Protein AF-A0A661PWW9-F1 (afdb_monomer)

Foldseek 3Di:
DDDDPDDPDPVVVVVVVVCQQPPPWFKWKFFLQQQTCDTHPVVCVVLVHDPSNRDGNCVSCVPFPCPVVLSVCCVPPPDQKDKDWDWDDDPVGTWIKMKIKGWDADPPPRTIMIMIIIGTPDDDDVCVVVVVVVVVVVVVVVVVVVVVVVVVVVVVVVVVVVLVVLVVLLVVLVVLLVVLVVLLVVLVVVVVPCPQVVDPVSNVVSVVSNVVSVVSNVVSVVSNVVSVVVVVVVVVVVVVVDDDDPDDDD

Nearest PDB structures (foldseek):
  3kx0-assembly1_X-2  TM=7.655E-01  e=1.187E-04  Mycobacterium tuberculosis
  5xgd-assembly1_A  TM=6.232E-01  e=8.859E-05  Pseudomonas aeruginosa PAO1
  3k3d-assembly1_A  TM=6.892E-01  e=2.010E-04  Mycobacterium tuberculosis
  5xge-assembly1_A  TM=6.287E-01  e=1.098E-03  Pseudomonas aeruginosa PAO1

Structure (mmCIF, N/CA/C/O backbone):
data_AF-A0A661PWW9-F1
#
_entry.id   AF-A0A661PWW9-F1
#
loop_
_atom_site.group_PDB
_atom_site.id
_atom_site.type_symbol
_atom_site.label_atom_id
_atom_site.label_alt_id
_atom_site.label_comp_id
_atom_site.label_asym_id
_atom_site.label_entity_id
_atom_site.label_seq_id
_atom_site.pdbx_PDB_ins_code
_atom_site.Cartn_x
_atom_site.Cartn_y
_atom_site.Cartn_z
_atom_site.occupancy
_atom_site.B_iso_or_equiv
_atom_site.auth_seq_id
_atom_site.auth_comp_id
_atom_site.auth_asym_id
_atom_site.auth_atom_id
_atom_site.pdbx_PDB_model_num
ATOM 1 N N . MET A 1 1 ? 9.374 -43.615 -11.031 1.00 35.66 1 MET A N 1
ATOM 2 C CA . MET A 1 1 ? 10.129 -42.350 -10.929 1.00 35.66 1 MET A CA 1
ATOM 3 C C . MET A 1 1 ? 9.167 -41.263 -11.353 1.00 35.66 1 MET A C 1
ATOM 5 O O . MET A 1 1 ? 8.842 -41.193 -12.528 1.00 35.66 1 MET A O 1
ATOM 9 N N . ASN A 1 2 ? 8.575 -40.579 -10.373 1.00 27.23 2 ASN A N 1
ATOM 10 C CA . ASN A 1 2 ? 7.474 -39.648 -10.600 1.00 27.23 2 ASN A CA 1
ATOM 11 C C . ASN A 1 2 ? 8.000 -38.330 -11.157 1.00 27.23 2 ASN A C 1
ATOM 13 O O . ASN A 1 2 ? 8.803 -37.655 -10.520 1.00 27.23 2 ASN A O 1
ATOM 17 N N . SER A 1 3 ? 7.494 -37.989 -12.333 1.00 36.41 3 SER A N 1
ATOM 18 C CA . SER A 1 3 ? 7.533 -36.669 -12.938 1.00 36.41 3 SER A CA 1
ATOM 19 C C . SER A 1 3 ? 6.616 -35.742 -12.139 1.00 36.41 3 SER A C 1
ATOM 21 O O . SER A 1 3 ? 5.396 -35.843 -12.241 1.00 36.41 3 SER A O 1
ATOM 23 N N . THR A 1 4 ? 7.178 -34.857 -11.320 1.00 31.84 4 THR A N 1
ATOM 24 C CA . THR A 1 4 ? 6.435 -33.729 -10.746 1.00 31.84 4 THR A CA 1
ATOM 25 C C . THR A 1 4 ? 6.673 -32.515 -11.623 1.00 31.84 4 THR A C 1
ATOM 27 O O . THR A 1 4 ? 7.682 -31.826 -11.504 1.00 31.84 4 THR A O 1
ATOM 30 N N . VAL A 1 5 ? 5.726 -32.308 -12.535 1.00 41.06 5 VAL A N 1
ATOM 31 C CA . VAL A 1 5 ? 5.409 -31.009 -13.123 1.00 41.06 5 VAL A CA 1
ATOM 32 C C . VAL A 1 5 ? 5.130 -30.065 -11.953 1.00 41.06 5 VAL A C 1
ATOM 34 O O . VAL A 1 5 ? 4.122 -30.219 -11.271 1.00 41.06 5 VAL A O 1
ATOM 37 N N . THR A 1 6 ? 6.056 -29.159 -11.650 1.00 34.69 6 THR A N 1
ATOM 38 C CA . THR A 1 6 ? 5.804 -28.075 -10.697 1.00 34.69 6 THR A CA 1
ATOM 39 C C . THR A 1 6 ? 5.043 -26.984 -11.430 1.00 34.69 6 THR A C 1
ATOM 41 O O . THR A 1 6 ? 5.573 -26.340 -12.332 1.00 34.69 6 THR A O 1
ATOM 44 N N . GLU A 1 7 ? 3.774 -26.848 -11.061 1.00 36.00 7 GLU A N 1
ATOM 45 C CA . GLU A 1 7 ? 2.880 -25.759 -11.427 1.00 36.00 7 GLU A CA 1
ATOM 46 C C . GLU A 1 7 ? 3.564 -24.401 -11.185 1.00 36.00 7 GLU A C 1
ATOM 48 O O . GLU A 1 7 ? 3.947 -24.069 -10.063 1.00 36.00 7 GLU A O 1
ATOM 53 N N . ASN A 1 8 ? 3.731 -23.620 -12.255 1.00 40.47 8 ASN A N 1
ATOM 54 C CA . ASN A 1 8 ? 4.194 -22.235 -12.200 1.00 40.47 8 ASN A CA 1
ATOM 55 C C . ASN A 1 8 ? 3.095 -21.365 -11.568 1.00 40.47 8 ASN A C 1
ATOM 57 O O . ASN A 1 8 ? 2.144 -20.971 -12.243 1.00 40.47 8 ASN A O 1
ATOM 61 N N . GLY A 1 9 ? 3.204 -21.108 -10.264 1.00 35.94 9 GLY A N 1
ATOM 62 C CA . GLY A 1 9 ? 2.291 -20.240 -9.518 1.00 35.94 9 GLY A CA 1
ATOM 63 C C . GLY A 1 9 ? 2.516 -18.735 -9.771 1.00 35.94 9 GLY A C 1
ATOM 64 O O . GLY A 1 9 ? 3.600 -18.332 -10.200 1.00 35.94 9 GLY A O 1
ATOM 65 N N . PRO A 1 10 ? 1.518 -17.881 -9.459 1.00 45.19 10 PRO A N 1
ATOM 66 C CA . PRO A 1 10 ? 1.569 -16.422 -9.645 1.00 45.19 10 PRO A CA 1
ATOM 67 C C . PRO A 1 10 ? 2.640 -15.706 -8.797 1.00 45.19 10 PRO A C 1
ATOM 69 O O . PRO A 1 10 ? 3.020 -14.581 -9.120 1.00 45.19 10 PRO A O 1
ATOM 72 N N . GLU A 1 11 ? 3.163 -16.344 -7.746 1.00 44.28 11 GLU A N 1
ATOM 73 C CA . GLU A 1 11 ? 4.208 -15.770 -6.885 1.00 44.28 11 GLU A CA 1
ATOM 74 C C . GLU A 1 11 ? 5.551 -15.604 -7.619 1.00 44.28 11 GLU A C 1
ATOM 76 O O . GLU A 1 11 ? 6.162 -14.536 -7.530 1.00 44.28 11 GLU A O 1
ATOM 81 N N . ASN A 1 12 ? 5.964 -16.586 -8.432 1.00 47.97 12 ASN A N 1
ATOM 82 C CA . ASN A 1 12 ? 7.205 -16.503 -9.218 1.00 47.97 12 ASN A CA 1
ATOM 83 C C . ASN A 1 12 ? 7.131 -15.407 -10.289 1.00 47.97 12 ASN A C 1
ATOM 85 O O . ASN A 1 12 ? 8.082 -14.652 -10.464 1.00 47.97 12 ASN A O 1
ATOM 89 N N . ALA A 1 13 ? 5.967 -15.242 -10.927 1.00 52.94 13 ALA A N 1
ATOM 90 C CA . ALA A 1 13 ? 5.755 -14.176 -11.904 1.00 52.94 13 ALA A CA 1
ATOM 91 C C . ALA A 1 13 ? 5.915 -12.777 -11.279 1.00 52.94 13 ALA A C 1
ATOM 93 O O . ALA A 1 13 ? 6.426 -11.868 -11.930 1.00 52.94 13 ALA A O 1
ATOM 94 N N . SER A 1 14 ? 5.516 -12.603 -10.013 1.00 48.69 14 SER A N 1
ATOM 95 C CA . SER A 1 14 ? 5.658 -11.330 -9.293 1.00 48.69 14 SER A CA 1
ATOM 96 C C . SER A 1 14 ? 7.112 -11.019 -8.908 1.00 48.69 14 SER A C 1
ATOM 98 O O . SER A 1 14 ? 7.549 -9.867 -9.000 1.00 48.69 14 SER A O 1
ATOM 100 N N . PHE A 1 15 ? 7.884 -12.047 -8.545 1.00 52.88 15 PHE A N 1
ATOM 101 C CA . PHE A 1 15 ? 9.307 -11.939 -8.230 1.00 52.88 15 PHE A CA 1
ATOM 102 C C . PHE A 1 15 ? 10.139 -11.607 -9.475 1.00 52.88 15 PHE A C 1
ATOM 104 O O . PHE A 1 15 ? 10.903 -10.639 -9.462 1.00 52.88 15 PHE A O 1
ATOM 111 N N . ASP A 1 16 ? 9.916 -12.329 -10.575 1.00 64.19 16 ASP A N 1
ATOM 112 C CA . ASP A 1 16 ? 10.612 -12.104 -11.845 1.00 64.19 16 ASP A CA 1
ATOM 113 C C . ASP A 1 16 ? 10.338 -10.692 -12.389 1.00 64.19 16 ASP A C 1
ATOM 115 O O . ASP A 1 16 ? 11.261 -9.992 -12.813 1.00 64.19 16 ASP A O 1
ATOM 119 N N . LEU A 1 17 ? 9.089 -10.210 -12.287 1.00 60.00 17 LEU A N 1
ATOM 120 C CA . LEU A 1 17 ? 8.745 -8.834 -12.661 1.00 60.00 17 LEU A CA 1
ATOM 121 C C . LEU A 1 17 ? 9.455 -7.792 -11.793 1.00 60.00 17 LEU A C 1
ATOM 123 O O . LEU A 1 17 ? 9.819 -6.726 -12.287 1.00 60.00 17 LEU A O 1
ATOM 127 N N . THR A 1 18 ? 9.629 -8.074 -10.502 1.00 54.72 18 THR A N 1
ATOM 128 C CA . THR A 1 18 ? 10.293 -7.157 -9.568 1.00 54.72 18 THR A CA 1
ATOM 129 C C . THR A 1 18 ? 11.777 -7.031 -9.907 1.00 54.72 18 THR A C 1
ATOM 131 O O . THR A 1 18 ? 12.294 -5.917 -9.974 1.00 54.72 18 THR A O 1
ATOM 134 N N . ILE A 1 19 ? 12.449 -8.141 -10.226 1.00 64.75 19 ILE A N 1
ATOM 135 C CA . ILE A 1 19 ? 13.850 -8.123 -10.675 1.00 64.75 19 ILE A CA 1
ATOM 136 C C . ILE A 1 19 ? 13.994 -7.318 -11.969 1.00 64.75 19 ILE A C 1
ATOM 138 O O . ILE A 1 19 ? 14.851 -6.442 -12.057 1.00 64.75 19 ILE A O 1
ATOM 142 N N . LEU A 1 20 ? 13.137 -7.568 -12.962 1.00 66.31 20 LEU A N 1
ATOM 143 C CA . LEU A 1 20 ? 13.198 -6.874 -14.253 1.00 66.31 20 LEU A CA 1
ATOM 144 C C . LEU A 1 20 ? 12.914 -5.368 -14.129 1.00 66.31 20 LEU A C 1
ATOM 146 O O . LEU A 1 20 ? 13.499 -4.563 -14.858 1.00 66.31 20 LEU A O 1
ATOM 150 N N . LYS A 1 21 ? 12.060 -4.970 -13.179 1.00 59.59 21 LYS A N 1
ATOM 151 C CA . LYS A 1 21 ? 11.774 -3.560 -12.877 1.00 59.59 21 LYS A CA 1
ATOM 152 C C . LYS A 1 21 ? 12.958 -2.816 -12.258 1.00 59.59 21 LYS A C 1
ATOM 154 O O . LYS A 1 21 ? 13.095 -1.626 -12.521 1.00 59.59 21 LYS A O 1
ATOM 159 N N . HIS A 1 22 ? 13.797 -3.499 -11.479 1.00 54.62 22 HIS A N 1
ATOM 160 C CA . HIS A 1 22 ? 14.925 -2.898 -10.753 1.00 54.62 22 HIS A CA 1
ATOM 161 C C . HIS A 1 22 ? 16.305 -3.243 -11.335 1.00 54.62 22 HIS A C 1
ATOM 163 O O . HIS A 1 22 ? 17.327 -2.909 -10.740 1.00 54.62 22 HIS A O 1
ATOM 169 N N . ALA A 1 23 ? 16.356 -3.915 -12.486 1.00 61.31 23 ALA A N 1
ATOM 170 C CA . ALA A 1 23 ? 17.610 -4.253 -13.144 1.00 61.31 23 ALA A CA 1
ATOM 171 C C . ALA A 1 23 ? 18.392 -2.983 -13.551 1.00 61.31 23 ALA A C 1
ATOM 173 O O . ALA A 1 23 ? 17.781 -2.028 -14.037 1.00 61.31 23 ALA A O 1
ATOM 174 N N . PRO A 1 24 ? 19.737 -2.980 -13.450 1.00 61.09 24 PRO A N 1
ATOM 175 C CA . PRO A 1 24 ? 20.590 -1.835 -13.801 1.00 61.09 24 PRO A CA 1
ATOM 176 C C . PRO A 1 24 ? 20.746 -1.632 -15.323 1.00 61.09 24 PRO A C 1
ATOM 178 O O . PRO A 1 24 ? 21.701 -1.018 -15.788 1.00 61.09 24 PRO A O 1
ATOM 181 N N . TYR A 1 25 ? 19.814 -2.169 -16.108 1.00 75.56 25 TYR A N 1
ATOM 182 C CA . TYR A 1 25 ? 19.785 -2.116 -17.564 1.00 75.56 25 TYR A CA 1
ATOM 183 C C . TYR A 1 25 ? 18.405 -1.644 -18.009 1.00 75.56 25 TYR A C 1
ATOM 185 O O . TYR A 1 25 ? 17.399 -2.021 -17.403 1.00 75.56 25 TYR A O 1
ATOM 193 N N . GLY A 1 26 ? 18.324 -0.857 -19.082 1.00 81.19 26 GLY A N 1
ATOM 194 C CA . GLY A 1 26 ? 17.041 -0.623 -19.736 1.00 81.19 26 GLY A CA 1
ATOM 195 C C . GLY A 1 26 ? 16.575 -1.927 -20.381 1.00 81.19 26 GLY A C 1
ATOM 196 O O . GLY A 1 26 ? 17.273 -2.453 -21.236 1.00 81.19 26 GLY A O 1
ATOM 197 N N . ILE A 1 27 ? 15.434 -2.474 -19.967 1.00 84.31 27 ILE A N 1
ATOM 198 C CA . ILE A 1 27 ? 14.895 -3.733 -20.495 1.00 84.31 27 ILE A CA 1
ATOM 199 C C . ILE A 1 27 ? 13.596 -3.446 -21.234 1.00 84.31 27 ILE A C 1
ATOM 201 O O . ILE A 1 27 ? 12.678 -2.852 -20.669 1.00 84.31 27 ILE A O 1
ATOM 205 N N . ILE A 1 28 ? 13.505 -3.918 -22.475 1.00 87.19 28 ILE A N 1
ATOM 206 C CA . ILE A 1 28 ? 12.286 -3.908 -23.284 1.00 87.19 28 ILE A CA 1
ATOM 207 C C . ILE A 1 28 ? 12.054 -5.318 -23.823 1.00 87.19 28 ILE A C 1
ATOM 209 O O . ILE A 1 28 ? 12.952 -5.920 -24.405 1.00 87.19 28 ILE A O 1
ATOM 213 N N . ALA A 1 29 ? 10.847 -5.845 -23.660 1.00 86.19 29 ALA A N 1
ATOM 214 C CA . ALA A 1 29 ? 10.398 -7.052 -24.340 1.00 86.19 29 ALA A CA 1
ATOM 215 C C . ALA A 1 29 ? 9.366 -6.671 -25.400 1.00 86.19 29 ALA A C 1
ATOM 217 O O . ALA A 1 29 ? 8.450 -5.895 -25.130 1.00 86.19 29 ALA A O 1
ATOM 218 N N . CYS A 1 30 ? 9.501 -7.221 -26.598 1.00 86.12 30 CYS A N 1
ATOM 219 C CA . CYS A 1 30 ? 8.586 -6.984 -27.707 1.00 86.12 30 CYS A CA 1
ATOM 220 C C . CYS A 1 30 ? 8.339 -8.262 -28.510 1.00 86.12 30 CYS A C 1
ATOM 222 O O . CYS A 1 30 ? 9.086 -9.241 -28.408 1.00 86.12 30 CYS A O 1
ATOM 224 N N . ASP A 1 31 ? 7.266 -8.265 -29.289 1.00 83.56 31 ASP A N 1
ATOM 225 C CA . ASP A 1 31 ? 6.958 -9.349 -30.218 1.00 83.56 31 ASP A CA 1
ATOM 226 C C . ASP A 1 31 ? 7.810 -9.260 -31.511 1.00 83.56 31 ASP A C 1
ATOM 228 O O . ASP A 1 31 ? 8.690 -8.407 -31.664 1.00 83.56 31 ASP A O 1
ATOM 232 N N . LEU A 1 32 ? 7.547 -10.142 -32.482 1.00 77.12 32 LEU A N 1
ATOM 233 C CA . LEU A 1 32 ? 8.196 -10.095 -33.803 1.00 77.12 32 LEU A CA 1
ATOM 234 C C . LEU A 1 32 ? 7.817 -8.861 -34.639 1.00 77.12 32 LEU A C 1
ATOM 236 O O . LEU A 1 32 ? 8.552 -8.502 -35.561 1.00 77.12 32 LEU A O 1
ATOM 240 N N . SER A 1 33 ? 6.674 -8.233 -34.371 1.00 79.38 33 SER A N 1
ATOM 241 C CA . SER A 1 33 ? 6.244 -7.019 -35.068 1.00 79.38 33 SER A CA 1
ATOM 242 C C . SER A 1 33 ? 6.870 -5.747 -34.475 1.00 79.38 33 SER A C 1
ATOM 244 O O . SER A 1 33 ? 6.829 -4.680 -35.096 1.00 79.38 33 SER A O 1
ATOM 246 N N . GLY A 1 34 ? 7.522 -5.871 -33.315 1.00 79.06 34 GLY A N 1
ATOM 247 C CA . GLY A 1 34 ? 8.112 -4.781 -32.551 1.00 79.06 34 GLY A CA 1
ATOM 248 C C . GLY A 1 34 ? 7.127 -4.108 -31.592 1.00 79.06 34 GLY A C 1
ATOM 249 O O . GLY A 1 34 ? 7.463 -3.060 -31.045 1.00 79.06 34 GLY A O 1
ATOM 250 N N . GLU A 1 35 ? 5.927 -4.654 -31.389 1.00 84.44 35 GLU A N 1
ATOM 251 C CA . GLU A 1 35 ? 5.001 -4.202 -30.347 1.00 84.44 35 GLU A CA 1
ATOM 252 C C . GLU A 1 35 ? 5.585 -4.512 -28.968 1.00 84.44 35 GLU A C 1
ATOM 254 O O . GLU A 1 35 ? 5.975 -5.647 -28.679 1.00 84.44 35 GLU A O 1
ATOM 259 N N . ILE A 1 36 ? 5.697 -3.480 -28.130 1.00 85.69 36 ILE A N 1
ATOM 260 C CA . ILE A 1 36 ? 6.305 -3.585 -26.806 1.00 85.69 36 ILE A CA 1
ATOM 261 C C . ILE A 1 36 ? 5.312 -4.256 -25.856 1.00 85.69 36 ILE A C 1
ATOM 263 O O . ILE A 1 36 ? 4.217 -3.762 -25.624 1.00 85.69 36 ILE A O 1
ATOM 267 N N . ILE A 1 37 ? 5.720 -5.388 -25.290 1.00 83.69 37 ILE A N 1
ATOM 268 C CA . ILE A 1 37 ? 4.950 -6.169 -24.314 1.00 83.69 37 ILE A CA 1
ATOM 269 C C . ILE A 1 37 ? 5.294 -5.720 -22.888 1.00 83.69 37 ILE A C 1
ATOM 271 O O . ILE A 1 37 ? 4.461 -5.792 -21.990 1.00 83.69 37 ILE A O 1
ATOM 275 N N . PHE A 1 38 ? 6.536 -5.283 -22.671 1.00 82.81 38 PHE A N 1
ATOM 276 C CA . PHE A 1 38 ? 7.027 -4.821 -21.377 1.00 82.81 38 PHE A CA 1
ATOM 277 C C . PHE A 1 38 ? 8.183 -3.848 -21.576 1.00 82.81 38 PHE A C 1
ATOM 279 O O . PHE A 1 38 ? 9.049 -4.079 -22.422 1.00 82.81 38 PHE A O 1
ATOM 286 N N . ALA A 1 39 ? 8.249 -2.808 -20.752 1.00 81.19 39 ALA A N 1
ATOM 287 C CA . ALA A 1 39 ? 9.435 -1.973 -20.636 1.00 81.19 39 ALA A CA 1
ATOM 288 C C . ALA A 1 39 ? 9.642 -1.541 -19.184 1.00 81.19 39 ALA A C 1
ATOM 290 O O . ALA A 1 39 ? 8.709 -1.090 -18.521 1.00 81.19 39 ALA A O 1
ATOM 291 N N . ASN A 1 40 ? 10.874 -1.639 -18.681 1.00 78.94 40 ASN A N 1
ATOM 292 C CA . ASN A 1 40 ? 11.177 -1.115 -17.354 1.00 78.94 40 ASN A CA 1
ATOM 293 C C . ASN A 1 40 ? 11.340 0.416 -17.375 1.00 78.94 40 ASN A C 1
ATOM 295 O O . ASN A 1 40 ? 11.534 1.048 -18.418 1.00 78.94 40 ASN A O 1
ATOM 299 N N . GLN A 1 41 ? 11.262 1.030 -16.193 1.00 73.69 41 GLN A N 1
ATOM 300 C CA . GLN A 1 41 ? 11.329 2.486 -16.055 1.00 73.69 41 GLN A CA 1
ATOM 301 C C . GLN A 1 41 ? 12.669 3.055 -16.545 1.00 73.69 41 GLN A C 1
ATOM 303 O O . GLN A 1 41 ? 12.706 4.154 -17.100 1.00 73.69 41 GLN A O 1
ATOM 308 N N . LEU A 1 42 ? 13.752 2.287 -16.396 1.00 72.38 42 LEU A N 1
ATOM 309 C CA . LEU A 1 42 ? 15.079 2.679 -16.855 1.00 72.38 42 LEU A CA 1
ATOM 310 C C . LEU A 1 42 ? 15.162 2.750 -18.390 1.00 72.38 42 LEU A C 1
ATOM 312 O O . LEU A 1 42 ? 15.748 3.690 -18.918 1.00 72.38 42 LEU A O 1
ATOM 316 N N . ALA A 1 43 ? 14.510 1.839 -19.119 1.00 77.81 43 ALA A N 1
ATOM 317 C CA . ALA A 1 43 ? 14.420 1.898 -20.578 1.00 77.81 43 ALA A CA 1
ATOM 318 C C . ALA A 1 43 ? 13.638 3.127 -21.066 1.00 77.81 43 ALA A C 1
ATOM 320 O O . ALA A 1 43 ? 14.076 3.807 -21.993 1.00 77.81 43 ALA A O 1
ATOM 321 N N . ALA A 1 44 ? 12.508 3.439 -20.419 1.00 75.50 44 ALA A N 1
ATOM 322 C CA . ALA A 1 44 ? 11.711 4.635 -20.713 1.00 75.50 44 ALA A CA 1
ATOM 323 C C . ALA A 1 44 ? 12.516 5.923 -20.497 1.00 75.50 44 ALA A C 1
ATOM 325 O O . ALA A 1 44 ? 12.469 6.841 -21.315 1.00 75.50 44 ALA A O 1
ATOM 326 N N . PHE A 1 45 ? 13.304 5.958 -19.421 1.00 72.50 45 PHE A N 1
ATOM 327 C CA . PHE A 1 45 ? 14.204 7.060 -19.115 1.00 72.50 45 PHE A CA 1
ATOM 328 C C . PHE A 1 45 ? 15.329 7.203 -20.153 1.00 72.50 45 PHE A C 1
ATOM 330 O O . PHE A 1 45 ? 15.523 8.288 -20.693 1.00 72.50 45 PHE A O 1
ATOM 337 N N . MET A 1 46 ? 16.035 6.115 -20.485 1.00 73.62 46 MET A N 1
ATOM 338 C CA . MET A 1 46 ? 17.156 6.135 -21.438 1.00 73.62 46 MET A CA 1
ATOM 339 C C . MET A 1 46 ? 16.733 6.530 -22.861 1.00 73.62 46 MET A C 1
ATOM 341 O O . MET A 1 46 ? 17.502 7.181 -23.570 1.00 73.62 46 MET A O 1
ATOM 345 N N . LEU A 1 47 ? 15.517 6.157 -23.276 1.00 75.31 47 LEU A N 1
ATOM 346 C CA . LEU A 1 47 ? 14.959 6.485 -24.592 1.00 75.31 47 LEU A CA 1
ATOM 347 C C . LEU A 1 47 ? 14.184 7.814 -24.632 1.00 75.31 47 LEU A C 1
ATOM 349 O O . LEU A 1 47 ? 13.704 8.175 -25.701 1.00 75.31 47 LEU A O 1
ATOM 353 N N . HIS A 1 48 ? 14.060 8.542 -23.513 1.00 73.56 48 HIS A N 1
ATOM 354 C CA . HIS A 1 48 ? 13.258 9.778 -23.396 1.00 73.56 48 HIS A CA 1
ATOM 355 C C . HIS A 1 48 ? 11.788 9.622 -23.808 1.00 73.56 48 HIS A C 1
ATOM 357 O O . HIS A 1 48 ? 11.138 10.569 -24.250 1.00 73.56 48 HIS A O 1
ATOM 363 N N . GLU A 1 49 ? 11.230 8.427 -23.629 1.00 73.31 49 GLU A N 1
ATOM 364 C CA . GLU A 1 49 ? 9.887 8.093 -24.091 1.00 73.31 49 GLU A CA 1
ATOM 365 C C . GLU A 1 49 ? 8.999 7.669 -22.926 1.00 73.31 49 GLU A C 1
ATOM 367 O O . GLU A 1 49 ? 9.241 6.674 -22.241 1.00 73.31 49 GLU A O 1
ATOM 372 N N . LYS A 1 50 ? 7.915 8.421 -22.720 1.00 68.88 50 LYS A N 1
ATOM 373 C CA . LYS A 1 50 ? 6.858 8.039 -21.778 1.00 68.88 50 LYS A CA 1
ATOM 374 C C . LYS A 1 50 ? 5.923 7.029 -22.441 1.00 68.88 50 LYS A C 1
ATOM 376 O O . LYS A 1 50 ? 5.606 7.167 -23.626 1.00 68.88 50 LYS A O 1
ATOM 381 N N . ASN A 1 51 ? 5.454 6.064 -21.651 1.00 72.06 51 ASN A N 1
ATOM 382 C CA . ASN A 1 51 ? 4.521 5.007 -22.054 1.00 72.06 51 ASN A CA 1
ATOM 383 C C . ASN A 1 51 ? 5.030 4.185 -23.249 1.00 72.06 51 ASN A C 1
ATOM 385 O O . ASN A 1 51 ? 4.449 4.202 -24.333 1.00 72.06 51 ASN A O 1
ATOM 389 N N . LEU A 1 52 ? 6.142 3.475 -23.043 1.00 75.94 52 LEU A N 1
ATOM 390 C CA . LEU A 1 52 ? 6.729 2.590 -24.053 1.00 75.94 52 LEU A CA 1
ATOM 391 C C . LEU A 1 52 ? 5.823 1.400 -24.412 1.00 75.94 52 LEU A C 1
ATOM 393 O O . LEU A 1 52 ? 5.827 0.975 -25.558 1.00 75.94 52 LEU A O 1
ATOM 397 N N . GLU A 1 53 ? 5.024 0.893 -23.472 1.00 74.62 53 GLU A N 1
ATOM 398 C CA . GLU A 1 53 ? 4.190 -0.310 -23.658 1.00 74.62 53 GLU A CA 1
ATOM 399 C C . GLU A 1 53 ? 3.047 -0.134 -24.677 1.00 74.62 53 GLU A C 1
ATOM 401 O O . GLU A 1 53 ? 2.512 -1.112 -25.180 1.00 74.62 53 GLU A O 1
ATOM 406 N N . GLU A 1 54 ? 2.693 1.102 -25.043 1.00 75.31 54 GLU A N 1
ATOM 407 C CA . GLU A 1 54 ? 1.667 1.391 -26.063 1.00 75.31 54 GLU A CA 1
ATOM 408 C C . GLU A 1 54 ? 2.270 1.703 -27.443 1.00 75.31 54 GLU A C 1
ATOM 410 O O . GLU A 1 54 ? 1.571 2.123 -28.369 1.00 75.31 54 GLU A O 1
ATOM 415 N N . LYS A 1 55 ? 3.591 1.559 -27.585 1.00 80.44 55 LYS A N 1
ATOM 416 C CA . LYS A 1 55 ? 4.343 1.989 -28.763 1.00 80.44 55 LYS A CA 1
ATOM 417 C C . LYS A 1 55 ? 5.055 0.817 -29.422 1.00 80.44 55 LYS A C 1
ATOM 419 O O . LYS A 1 55 ? 5.328 -0.220 -28.825 1.00 80.44 55 LYS A O 1
ATOM 424 N N . ASN A 1 56 ? 5.386 1.012 -30.693 1.00 84.94 56 ASN A N 1
ATOM 425 C CA . ASN A 1 56 ? 6.194 0.063 -31.440 1.00 84.94 56 ASN A CA 1
ATOM 426 C C . ASN A 1 56 ? 7.674 0.465 -31.363 1.00 84.94 56 ASN A C 1
ATOM 428 O O . ASN A 1 56 ? 8.045 1.597 -31.691 1.00 84.94 56 ASN A O 1
ATOM 432 N N . LEU A 1 57 ? 8.526 -0.479 -30.971 1.00 84.12 57 LEU A N 1
ATOM 433 C CA . LEU A 1 57 ? 9.962 -0.287 -30.803 1.00 84.12 57 LEU A CA 1
ATOM 434 C C . LEU A 1 57 ? 10.632 0.240 -32.080 1.00 84.12 57 LEU A C 1
ATOM 436 O O . LEU A 1 57 ? 11.471 1.136 -32.013 1.00 84.12 57 LEU A O 1
ATOM 440 N N . LEU A 1 58 ? 10.233 -0.261 -33.254 1.00 81.50 58 LEU A N 1
ATOM 441 C CA . LEU A 1 58 ? 10.802 0.158 -34.540 1.00 81.50 58 LEU A CA 1
ATOM 442 C C . LEU A 1 58 ? 10.501 1.630 -34.861 1.00 81.50 58 LEU A C 1
ATOM 444 O O . LEU A 1 58 ? 11.229 2.238 -35.644 1.00 81.50 58 LEU A O 1
ATOM 448 N N . GLN A 1 59 ? 9.439 2.205 -34.285 1.00 80.56 59 GLN A N 1
ATOM 449 C CA . GLN A 1 59 ? 9.100 3.621 -34.453 1.00 80.56 59 GLN A CA 1
ATOM 450 C C . GLN A 1 59 ? 9.922 4.518 -33.531 1.00 80.56 59 GLN A C 1
ATOM 452 O O . GLN A 1 59 ? 10.370 5.576 -33.966 1.00 80.56 59 GLN A O 1
ATOM 457 N N . ILE A 1 60 ? 10.138 4.084 -32.289 1.00 79.19 60 ILE A N 1
ATOM 458 C CA . ILE A 1 60 ? 10.947 4.805 -31.297 1.00 79.19 60 ILE A CA 1
ATOM 459 C C . ILE A 1 60 ? 12.416 4.829 -31.730 1.00 79.19 60 ILE A C 1
ATOM 461 O O . ILE A 1 60 ? 13.095 5.844 -31.639 1.00 79.19 60 ILE A O 1
ATOM 465 N N . ILE A 1 61 ? 12.888 3.709 -32.275 1.00 76.50 61 ILE A N 1
ATOM 466 C CA . ILE A 1 61 ? 14.293 3.476 -32.619 1.00 76.50 61 ILE A CA 1
ATOM 467 C C . ILE A 1 61 ? 14.574 3.759 -34.112 1.00 76.50 61 ILE A C 1
ATOM 469 O O . ILE A 1 61 ? 15.644 3.468 -34.642 1.00 76.50 61 ILE A O 1
ATOM 473 N N . LYS A 1 62 ? 13.628 4.385 -34.825 1.00 74.69 62 LYS A N 1
ATOM 474 C CA . LYS A 1 62 ? 13.738 4.658 -36.273 1.00 74.69 62 LYS A CA 1
ATOM 475 C C . LYS A 1 62 ? 14.976 5.484 -36.647 1.00 74.69 62 LYS A C 1
ATOM 477 O O . LYS A 1 62 ? 15.489 5.343 -37.755 1.00 74.69 62 LYS A O 1
ATOM 482 N N . ASP A 1 63 ? 15.415 6.341 -35.728 1.00 71.31 63 ASP A N 1
ATOM 483 C CA . ASP A 1 63 ? 16.500 7.295 -35.937 1.00 71.31 63 ASP A CA 1
ATOM 484 C C . ASP A 1 63 ? 17.877 6.669 -35.648 1.00 71.31 63 ASP A C 1
ATOM 486 O O . ASP A 1 63 ? 18.901 7.279 -35.953 1.00 71.31 63 ASP A O 1
ATOM 490 N N . ILE A 1 64 ? 17.923 5.429 -35.131 1.00 74.38 64 ILE A N 1
ATOM 491 C CA . ILE A 1 64 ? 19.169 4.679 -34.954 1.0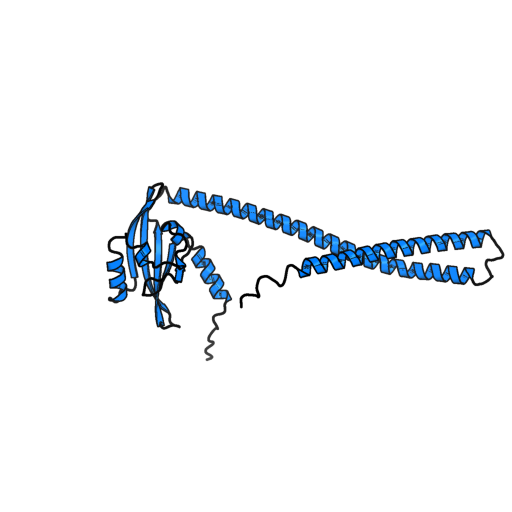0 74.38 64 ILE A CA 1
ATOM 492 C C . ILE A 1 64 ? 19.614 4.091 -36.303 1.00 74.38 64 ILE A C 1
ATOM 494 O O . ILE A 1 64 ? 18.928 3.224 -36.865 1.00 74.38 64 ILE A O 1
ATOM 498 N N . PRO A 1 65 ? 20.789 4.494 -36.823 1.00 72.19 65 PRO A N 1
ATOM 499 C CA . PRO A 1 65 ? 21.336 3.932 -38.050 1.00 72.19 65 PRO A CA 1
ATOM 500 C C . PRO A 1 65 ? 21.524 2.420 -37.919 1.00 72.19 65 PRO A C 1
ATOM 502 O O . PRO A 1 65 ? 21.946 1.927 -36.883 1.00 72.19 65 PRO A O 1
ATOM 505 N N . ASP A 1 66 ? 21.226 1.676 -38.983 1.00 75.75 66 ASP A N 1
ATOM 506 C CA . ASP A 1 66 ? 21.443 0.225 -39.091 1.00 75.75 66 ASP A CA 1
ATOM 507 C C . ASP A 1 66 ? 20.619 -0.689 -38.159 1.00 75.75 66 ASP A C 1
ATOM 509 O O . ASP A 1 66 ? 20.614 -1.903 -38.382 1.00 75.75 66 ASP A O 1
ATOM 513 N N . PHE A 1 67 ? 19.815 -0.154 -37.229 1.00 79.62 67 PHE A N 1
ATOM 514 C CA . PHE A 1 67 ? 18.949 -0.963 -36.357 1.00 79.62 67 PHE A CA 1
ATOM 515 C C . PHE A 1 67 ? 17.973 -1.829 -37.162 1.00 79.62 67 PHE A C 1
ATOM 517 O O . PHE A 1 67 ? 17.896 -3.039 -36.971 1.00 79.62 67 PHE A O 1
ATOM 524 N N . LYS A 1 68 ? 17.307 -1.243 -38.166 1.00 78.19 68 LYS A N 1
ATOM 525 C CA . LYS A 1 68 ? 16.390 -1.972 -39.059 1.00 78.19 68 LYS A CA 1
ATOM 526 C C . LYS A 1 68 ? 17.082 -3.101 -39.834 1.00 78.19 68 LYS A C 1
ATOM 528 O O . LYS A 1 68 ? 16.461 -4.118 -40.134 1.00 78.19 68 LYS A O 1
ATOM 533 N N . LYS A 1 69 ? 18.371 -2.940 -40.162 1.00 79.62 69 LYS A N 1
ATOM 534 C CA . LYS A 1 69 ? 19.156 -3.994 -40.822 1.00 79.62 69 LYS A CA 1
ATOM 535 C C . LYS A 1 69 ? 19.472 -5.126 -39.844 1.00 79.62 69 LYS A C 1
ATOM 537 O O . LYS A 1 69 ? 19.332 -6.282 -40.227 1.00 79.62 69 LYS A O 1
ATOM 542 N N . GLY A 1 70 ? 19.864 -4.803 -38.608 1.00 78.62 70 GLY A N 1
ATOM 543 C CA . GLY A 1 70 ? 20.091 -5.783 -37.538 1.00 78.62 70 GLY A CA 1
ATOM 544 C C . GLY A 1 70 ? 18.823 -6.560 -37.180 1.00 78.62 70 GLY A C 1
ATOM 545 O O . GLY A 1 70 ? 18.839 -7.786 -37.149 1.00 78.62 70 GLY A O 1
ATOM 546 N N . TRP A 1 71 ? 17.700 -5.853 -37.042 1.00 81.62 71 TRP A N 1
ATOM 547 C CA . TRP A 1 71 ? 16.381 -6.427 -36.784 1.00 81.62 71 TRP A CA 1
ATOM 548 C C . TRP A 1 71 ? 15.963 -7.441 -37.854 1.00 81.62 71 TRP A C 1
ATOM 550 O O . TRP A 1 71 ? 15.631 -8.580 -37.542 1.00 81.62 71 TRP A O 1
ATOM 560 N N . ASN A 1 72 ? 16.060 -7.069 -39.135 1.00 77.88 72 ASN A N 1
ATOM 561 C CA . ASN A 1 72 ? 15.721 -7.979 -40.230 1.00 77.88 72 ASN A CA 1
ATOM 562 C C . ASN A 1 72 ? 16.641 -9.209 -40.271 1.00 77.88 72 ASN A C 1
ATOM 564 O O . ASN A 1 72 ? 16.175 -10.305 -40.580 1.00 77.88 72 ASN A O 1
ATOM 568 N N . LYS A 1 73 ? 17.933 -9.056 -39.948 1.00 77.00 73 LYS A N 1
ATOM 569 C CA . LYS A 1 73 ? 18.875 -10.185 -39.862 1.00 77.00 73 LYS A CA 1
ATOM 570 C C . LYS A 1 73 ? 18.522 -11.144 -38.730 1.00 77.00 73 LYS A C 1
ATOM 572 O O . LYS A 1 73 ? 18.539 -12.344 -38.951 1.00 77.00 73 LYS A O 1
ATOM 577 N N . LEU A 1 74 ? 18.118 -10.632 -37.570 1.00 76.88 74 LEU A N 1
ATOM 578 C CA . LEU A 1 74 ? 17.664 -11.435 -36.427 1.00 76.88 74 LEU A CA 1
ATOM 579 C C . LEU A 1 74 ? 16.361 -12.213 -36.718 1.00 76.88 74 LEU A C 1
ATOM 581 O O . LEU A 1 74 ? 16.088 -13.246 -36.109 1.00 76.88 74 LEU A O 1
ATOM 585 N N . GLN A 1 75 ? 15.562 -11.748 -37.685 1.00 69.38 75 GLN A N 1
ATOM 586 C CA . GLN A 1 75 ? 14.364 -12.454 -38.153 1.00 69.38 75 GLN A CA 1
ATOM 587 C C . GLN A 1 75 ? 14.632 -13.484 -39.262 1.00 69.38 75 GLN A C 1
ATOM 589 O O . GLN A 1 75 ? 13.853 -14.424 -39.409 1.00 69.38 75 GLN A O 1
ATOM 594 N N . THR A 1 76 ? 15.690 -13.306 -40.060 1.00 68.19 76 THR A N 1
ATOM 595 C CA . THR A 1 76 ? 15.927 -14.078 -41.298 1.00 68.19 76 THR A CA 1
ATOM 596 C C . THR A 1 76 ? 17.116 -15.034 -41.228 1.00 68.19 76 THR A C 1
ATOM 598 O O . THR A 1 76 ? 17.101 -16.065 -41.898 1.00 68.19 76 THR A O 1
ATOM 601 N N . GLU A 1 77 ? 18.130 -14.729 -40.421 1.00 58.41 77 GLU A N 1
ATOM 602 C CA . GLU A 1 77 ? 19.320 -15.551 -40.199 1.00 58.41 77 GLU A CA 1
ATOM 603 C C . GLU A 1 77 ? 19.285 -16.158 -38.784 1.00 58.41 77 GLU A C 1
ATOM 605 O O . GLU A 1 77 ? 18.708 -15.577 -37.871 1.00 58.41 77 GLU A O 1
ATOM 610 N N . PHE A 1 78 ? 19.933 -17.313 -38.586 1.00 52.09 78 PHE A N 1
ATOM 611 C CA . PHE A 1 78 ? 20.102 -18.029 -37.301 1.00 52.09 78 PHE A CA 1
ATOM 612 C C . PHE A 1 78 ? 20.952 -17.256 -36.252 1.00 52.09 78 PHE A C 1
ATOM 614 O O . PHE A 1 78 ? 21.712 -17.850 -35.492 1.00 52.09 78 PHE A O 1
ATOM 621 N N . HIS A 1 79 ? 20.902 -15.923 -36.239 1.00 57.19 79 HIS A N 1
ATOM 622 C CA . HIS A 1 79 ? 21.558 -15.107 -35.223 1.00 57.19 79 HIS A CA 1
ATOM 623 C C . HIS A 1 79 ? 20.615 -14.907 -34.035 1.00 57.19 79 HIS A C 1
ATOM 625 O O . HIS A 1 79 ? 19.615 -14.201 -34.143 1.00 57.19 79 HIS A O 1
ATOM 631 N N . ASP A 1 80 ? 20.982 -15.474 -32.887 1.00 67.12 80 ASP A N 1
ATOM 632 C CA . ASP A 1 80 ? 20.183 -15.377 -31.660 1.00 67.12 80 ASP A CA 1
ATOM 633 C C . ASP A 1 80 ? 20.255 -13.984 -31.006 1.00 67.12 80 ASP A C 1
ATOM 635 O O . ASP A 1 80 ? 19.384 -13.624 -30.217 1.00 67.12 80 ASP A O 1
ATOM 639 N N . GLN A 1 81 ? 21.273 -13.173 -31.331 1.00 80.12 81 GLN A N 1
ATOM 640 C CA . GLN A 1 81 ? 21.436 -11.820 -30.790 1.00 80.12 81 GLN A CA 1
ATOM 641 C C . GLN A 1 81 ? 22.306 -10.895 -31.659 1.00 80.12 81 GLN A C 1
ATOM 643 O O . GLN A 1 81 ? 23.181 -11.360 -32.392 1.00 80.12 81 GLN A O 1
ATOM 648 N N . PHE A 1 82 ? 22.128 -9.578 -31.518 1.00 79.69 82 PHE A N 1
ATOM 649 C CA . PHE A 1 82 ? 23.059 -8.555 -32.006 1.00 79.69 82 PHE A CA 1
ATOM 650 C C . PHE A 1 82 ? 23.225 -7.415 -30.994 1.00 79.69 82 PHE A C 1
ATOM 652 O O . PHE A 1 82 ? 22.299 -7.093 -30.256 1.00 79.69 82 PHE A O 1
ATOM 659 N N . THR A 1 83 ? 24.396 -6.775 -30.990 1.00 76.94 83 THR A N 1
ATOM 660 C CA . THR A 1 83 ? 24.685 -5.601 -30.152 1.00 76.94 83 THR A CA 1
ATOM 661 C C . THR A 1 83 ? 25.158 -4.454 -31.028 1.00 76.94 83 THR A C 1
ATOM 663 O O . THR A 1 83 ? 25.974 -4.667 -31.927 1.00 76.94 83 THR A O 1
ATOM 666 N N . MET A 1 84 ? 24.679 -3.240 -30.766 1.00 78.12 84 MET A N 1
ATOM 667 C CA . MET A 1 84 ? 25.107 -2.045 -31.482 1.00 78.12 84 MET A CA 1
ATOM 668 C C . MET A 1 84 ? 25.151 -0.804 -30.583 1.00 78.12 84 MET A C 1
ATOM 670 O O . MET A 1 84 ? 24.191 -0.544 -29.858 1.00 78.12 84 MET A O 1
ATOM 674 N N . PRO A 1 85 ? 26.232 -0.009 -30.640 1.00 76.56 85 PRO A N 1
ATOM 675 C CA . PRO A 1 85 ? 26.267 1.291 -29.991 1.00 76.56 85 PRO A CA 1
ATOM 676 C C . PRO A 1 85 ? 25.452 2.318 -30.788 1.00 76.56 85 PRO A C 1
ATOM 678 O O . PRO A 1 85 ? 25.407 2.276 -32.019 1.00 76.56 85 PRO A O 1
ATOM 681 N N . PHE A 1 86 ? 24.845 3.269 -30.091 1.00 73.75 86 PHE A N 1
ATOM 682 C CA . PHE A 1 86 ? 24.163 4.421 -30.664 1.00 73.75 86 PHE A CA 1
ATOM 683 C C . PHE A 1 86 ? 24.301 5.636 -29.748 1.00 73.75 86 PHE A C 1
ATOM 685 O O . PHE A 1 86 ? 24.478 5.498 -28.542 1.00 73.75 86 PHE A O 1
ATOM 692 N N . SER A 1 87 ? 24.205 6.836 -30.311 1.00 68.31 87 SER A N 1
ATOM 693 C CA . SER A 1 87 ? 24.227 8.072 -29.526 1.00 68.31 87 SER A CA 1
ATOM 694 C C . SER A 1 87 ? 22.865 8.744 -29.602 1.00 68.31 87 SER A C 1
ATOM 696 O O . SER A 1 87 ? 22.328 8.923 -30.696 1.00 68.31 87 SER A O 1
ATOM 698 N N . ILE A 1 88 ? 22.322 9.135 -28.450 1.00 68.81 88 ILE A N 1
ATOM 699 C CA . ILE A 1 88 ? 21.099 9.934 -28.356 1.00 68.81 88 ILE A CA 1
ATOM 700 C C . ILE A 1 88 ? 21.441 11.300 -27.756 1.00 68.81 88 ILE A C 1
ATOM 702 O O . ILE A 1 88 ? 22.177 11.397 -26.770 1.00 68.81 88 ILE A O 1
ATOM 706 N N . ALA A 1 89 ? 20.952 12.371 -28.384 1.00 59.75 89 ALA A N 1
ATOM 707 C CA . ALA A 1 89 ? 21.130 13.722 -27.866 1.00 59.75 89 ALA A CA 1
ATOM 708 C C . ALA A 1 89 ? 20.253 13.890 -26.617 1.00 59.75 89 ALA A C 1
ATOM 710 O O . ALA A 1 89 ? 19.035 13.746 -26.711 1.00 59.75 89 ALA A O 1
ATOM 711 N N . GLN A 1 90 ? 20.859 14.178 -25.462 1.00 60.56 90 GLN A N 1
ATOM 712 C CA . GLN A 1 90 ? 20.130 14.544 -24.245 1.00 60.56 90 GLN A CA 1
ATOM 713 C C . GLN A 1 90 ? 20.398 16.012 -23.896 1.00 60.56 90 GLN A C 1
ATOM 715 O O . GLN A 1 90 ? 21.446 16.553 -24.252 1.00 60.56 90 GLN A O 1
ATOM 720 N N . A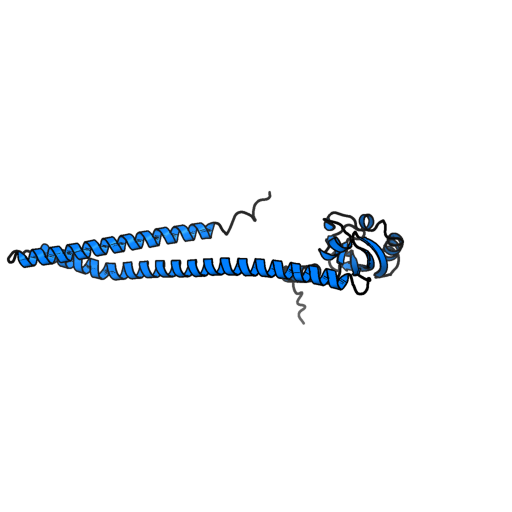SP A 1 91 ? 19.472 16.639 -23.162 1.00 46.97 91 ASP A N 1
ATOM 721 C CA . ASP A 1 91 ? 19.493 18.070 -22.799 1.00 46.97 91 ASP A CA 1
ATOM 722 C C . ASP A 1 91 ? 20.782 18.539 -22.093 1.00 46.97 91 ASP A C 1
ATOM 724 O O . ASP A 1 91 ? 21.068 19.736 -22.066 1.00 46.97 91 ASP A O 1
ATOM 728 N N . VAL A 1 92 ? 21.569 17.618 -21.523 1.00 44.56 92 VAL A N 1
ATOM 729 C CA . VAL A 1 92 ? 22.767 17.937 -20.724 1.00 44.56 92 VAL A CA 1
ATOM 730 C C . VAL A 1 92 ? 24.063 17.368 -21.330 1.00 44.56 92 VAL A C 1
ATOM 732 O O . VAL A 1 92 ? 25.127 17.948 -21.123 1.00 44.56 92 VAL A O 1
ATOM 735 N N . ALA A 1 93 ? 24.003 16.284 -22.117 1.00 53.34 93 ALA A N 1
ATOM 736 C CA . ALA A 1 93 ? 25.143 15.684 -22.825 1.00 53.34 93 ALA A CA 1
ATOM 737 C C . ALA A 1 93 ? 24.676 14.647 -23.869 1.00 53.34 93 ALA A C 1
ATOM 739 O O . ALA A 1 93 ? 23.608 14.057 -23.730 1.00 53.34 93 ALA A O 1
ATOM 740 N N . ASN A 1 94 ? 25.488 14.360 -24.893 1.00 59.41 94 ASN A N 1
ATOM 741 C CA . ASN A 1 94 ? 25.244 13.193 -25.750 1.00 59.41 94 ASN A CA 1
ATOM 742 C C . ASN A 1 94 ? 25.477 11.913 -24.935 1.00 59.41 94 ASN A C 1
ATOM 744 O O . ASN A 1 94 ? 26.603 11.656 -24.507 1.00 59.41 94 ASN A O 1
ATOM 748 N N . ALA A 1 95 ? 24.432 11.107 -24.746 1.00 64.44 95 ALA A N 1
ATOM 749 C CA . ALA A 1 95 ? 24.557 9.796 -24.122 1.00 64.44 95 ALA A CA 1
ATOM 750 C C . ALA A 1 95 ? 24.955 8.765 -25.183 1.00 64.44 95 ALA A C 1
ATOM 752 O O . ALA A 1 95 ? 24.305 8.661 -26.229 1.00 64.44 95 ALA A O 1
ATOM 753 N N . ASN A 1 96 ? 26.028 8.015 -24.925 1.00 71.00 96 ASN A N 1
ATOM 754 C CA . ASN A 1 96 ? 26.429 6.882 -25.746 1.00 71.00 96 ASN A CA 1
ATOM 755 C C . ASN A 1 96 ? 25.805 5.637 -25.144 1.00 71.00 96 ASN A C 1
ATOM 757 O O . ASN A 1 96 ? 26.233 5.182 -24.097 1.00 71.00 96 ASN A O 1
ATOM 761 N N . LEU A 1 97 ? 24.810 5.079 -25.811 1.00 75.88 97 LEU A N 1
ATOM 762 C CA . LEU A 1 97 ? 24.117 3.884 -25.370 1.00 75.88 97 LEU A CA 1
ATOM 763 C C . LEU A 1 97 ? 24.550 2.683 -26.222 1.00 75.88 97 LEU A C 1
ATOM 765 O O . LEU A 1 97 ? 25.021 2.819 -27.350 1.00 75.88 97 LEU A O 1
ATOM 769 N N . SER A 1 98 ? 24.388 1.484 -25.687 1.00 79.00 98 SER A N 1
ATOM 770 C CA . SER A 1 98 ? 24.527 0.208 -26.376 1.00 79.00 98 SER A CA 1
ATOM 771 C C . SER A 1 98 ? 23.200 -0.513 -26.322 1.00 79.00 98 SER A C 1
ATOM 773 O O . SER A 1 98 ? 22.627 -0.706 -25.254 1.00 79.00 98 SER A O 1
ATOM 775 N N . LEU A 1 99 ? 22.716 -0.918 -27.487 1.00 83.50 99 LEU A N 1
ATOM 776 C CA . LEU A 1 99 ? 21.514 -1.708 -27.641 1.00 83.50 99 LEU A CA 1
ATOM 777 C C . LEU A 1 99 ? 21.910 -3.156 -27.923 1.00 83.50 99 LEU A C 1
ATOM 779 O O . LEU A 1 99 ? 22.534 -3.437 -28.947 1.00 83.50 99 LEU A O 1
ATOM 783 N N . ARG A 1 100 ? 21.527 -4.082 -27.049 1.00 84.44 100 ARG A N 1
ATOM 784 C CA . ARG A 1 100 ? 21.665 -5.525 -27.263 1.00 84.44 100 ARG A CA 1
ATOM 785 C C . ARG A 1 100 ? 20.290 -6.137 -27.454 1.00 84.44 100 ARG A C 1
ATOM 787 O O . ARG A 1 100 ? 19.452 -6.048 -26.570 1.00 84.44 100 ARG A O 1
ATOM 794 N N . VAL A 1 101 ? 20.070 -6.771 -28.593 1.00 86.31 101 VAL A N 1
ATOM 795 C CA . VAL A 1 101 ? 18.809 -7.418 -28.955 1.00 86.31 101 VAL A CA 1
ATOM 796 C C . VAL A 1 101 ? 19.034 -8.912 -29.004 1.00 86.31 101 VAL A C 1
ATOM 79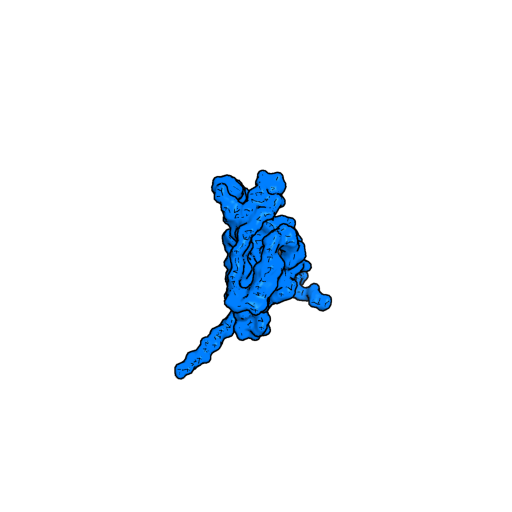8 O O . VAL A 1 101 ? 19.921 -9.370 -29.718 1.00 86.31 101 VAL A O 1
ATOM 801 N N . THR A 1 102 ? 18.215 -9.664 -28.284 1.00 84.81 102 THR A N 1
ATOM 802 C CA . THR A 1 102 ? 18.275 -11.120 -28.211 1.00 84.81 102 THR A CA 1
ATOM 803 C C . THR A 1 102 ? 16.897 -11.690 -28.508 1.00 84.81 102 THR A C 1
ATOM 805 O O . THR A 1 102 ? 15.898 -11.279 -27.917 1.00 84.81 102 THR A O 1
ATOM 808 N N . ARG A 1 103 ? 16.832 -12.657 -29.418 1.00 80.69 103 ARG A N 1
ATOM 809 C CA . ARG A 1 103 ? 15.622 -13.435 -29.666 1.00 80.69 103 ARG A CA 1
ATOM 810 C C . ARG A 1 103 ? 15.523 -14.552 -28.636 1.00 80.69 103 ARG A C 1
ATOM 812 O O . ARG A 1 103 ? 16.511 -15.215 -28.337 1.00 80.69 103 ARG A O 1
ATOM 819 N N . PHE A 1 104 ? 14.320 -14.805 -28.140 1.00 78.19 104 PHE A N 1
ATOM 820 C CA . PHE A 1 104 ? 14.023 -16.000 -27.365 1.00 78.19 104 PHE A CA 1
ATOM 821 C C . PHE A 1 104 ? 12.710 -16.628 -27.828 1.00 78.19 104 PHE A C 1
ATOM 823 O O . PHE A 1 104 ? 11.773 -15.946 -28.244 1.00 78.19 104 PHE A O 1
ATOM 830 N N . GLU A 1 105 ? 12.641 -17.952 -27.769 1.00 70.31 105 GLU A N 1
ATOM 831 C CA . GLU A 1 105 ? 11.428 -18.698 -28.088 1.00 70.31 105 GLU A CA 1
ATOM 832 C C . GLU A 1 105 ? 10.738 -19.089 -26.790 1.00 70.31 105 GLU A C 1
ATOM 834 O O . GLU A 1 105 ? 11.336 -19.722 -25.917 1.00 70.31 105 GLU A O 1
ATOM 839 N N . ASN A 1 106 ? 9.473 -18.696 -26.639 1.00 64.25 106 ASN A N 1
ATOM 840 C CA . ASN A 1 106 ? 8.688 -19.156 -25.508 1.00 64.25 106 ASN A CA 1
ATOM 841 C C . ASN A 1 106 ? 8.239 -20.599 -25.769 1.00 64.25 106 ASN A C 1
ATOM 843 O O . ASN A 1 106 ? 7.451 -20.862 -26.680 1.00 64.25 106 ASN A O 1
ATOM 847 N N . SER A 1 107 ? 8.706 -21.524 -24.932 1.00 58.97 107 SER A N 1
ATOM 848 C CA . SER A 1 107 ? 8.369 -22.950 -24.983 1.00 58.97 107 SER A CA 1
ATOM 849 C C . SER A 1 107 ? 6.875 -23.247 -24.791 1.00 58.97 107 SER A C 1
ATOM 851 O O . SER A 1 107 ? 6.433 -24.337 -25.144 1.00 58.97 107 SER A O 1
ATOM 853 N N . SER A 1 108 ? 6.093 -22.291 -24.274 1.00 56.72 108 SER A N 1
ATOM 854 C CA . SER A 1 108 ? 4.668 -22.476 -23.962 1.00 56.72 108 SER A CA 1
ATOM 855 C C . SER A 1 108 ? 3.707 -21.969 -25.046 1.00 56.72 108 SER A C 1
ATOM 857 O O . SER A 1 108 ? 2.604 -22.492 -25.150 1.00 56.72 108 SER A O 1
ATOM 859 N N . ASP A 1 109 ? 4.102 -20.970 -25.844 1.00 56.19 109 ASP A N 1
ATOM 860 C CA . ASP A 1 109 ? 3.188 -20.268 -26.772 1.00 56.19 109 ASP A CA 1
ATOM 861 C C . ASP A 1 109 ? 3.690 -20.250 -28.228 1.00 56.19 109 ASP A C 1
ATOM 863 O O . ASP A 1 109 ? 3.059 -19.661 -29.099 1.00 56.19 109 ASP A O 1
ATOM 867 N N . GLN A 1 110 ? 4.849 -20.863 -28.520 1.00 52.78 110 GLN A N 1
ATOM 868 C CA . GLN A 1 110 ? 5.469 -20.896 -29.861 1.00 52.78 110 GLN A CA 1
ATOM 869 C C . GLN A 1 110 ? 5.716 -19.514 -30.507 1.00 52.78 110 GLN A C 1
ATOM 871 O O . GLN A 1 110 ? 6.168 -19.426 -31.650 1.00 52.78 110 GLN A O 1
ATOM 876 N N . ARG A 1 111 ? 5.467 -18.422 -29.775 1.00 56.81 111 ARG A N 1
ATOM 877 C CA . ARG A 1 111 ? 5.764 -17.052 -30.183 1.00 56.81 111 ARG A CA 1
ATOM 878 C C . ARG A 1 111 ? 7.234 -16.763 -29.919 1.00 56.81 111 ARG A C 1
ATOM 880 O O . ARG A 1 111 ? 7.741 -16.962 -28.813 1.00 56.81 111 ARG A O 1
ATOM 887 N N . CYS A 1 112 ? 7.914 -16.30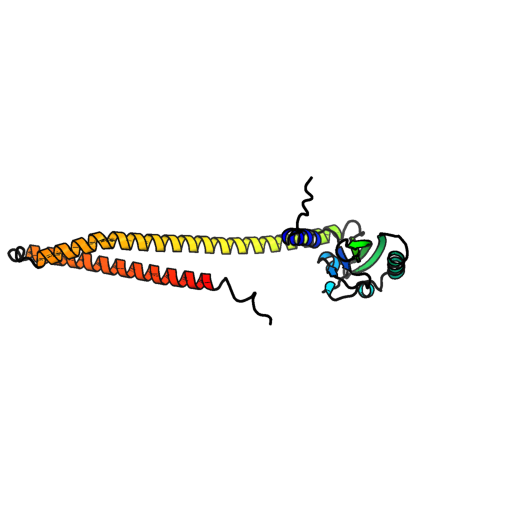4 -30.962 1.00 57.00 112 CYS A N 1
ATOM 888 C CA . CYS A 1 112 ? 9.247 -15.741 -30.833 1.00 57.00 112 CYS A CA 1
ATOM 889 C C . CYS A 1 112 ? 9.104 -14.340 -30.249 1.00 57.00 112 CYS A C 1
ATOM 891 O O . CYS A 1 112 ? 8.406 -13.500 -30.814 1.00 57.00 112 CYS A O 1
ATOM 893 N N . ASN A 1 113 ? 9.772 -14.101 -29.135 1.00 75.38 113 ASN A N 1
ATOM 894 C CA . ASN A 1 113 ? 9.816 -12.803 -28.496 1.00 75.38 113 ASN A CA 1
ATOM 895 C C . ASN A 1 113 ? 11.233 -12.252 -28.606 1.00 75.38 113 ASN A C 1
ATOM 897 O O . ASN A 1 113 ? 12.213 -12.988 -28.750 1.00 75.38 113 ASN A O 1
ATOM 901 N N . THR A 1 114 ? 11.334 -10.936 -28.541 1.00 81.62 114 THR A N 1
ATOM 902 C CA . THR A 1 114 ? 12.599 -10.228 -28.637 1.00 81.62 114 THR A CA 1
ATOM 903 C C . THR A 1 114 ? 12.810 -9.442 -27.359 1.00 81.62 114 THR A C 1
ATOM 905 O O . THR A 1 114 ? 11.949 -8.664 -26.948 1.00 81.62 114 THR A O 1
ATOM 908 N N . LEU A 1 115 ? 13.957 -9.652 -26.724 1.00 83.88 115 LEU A N 1
ATOM 909 C CA . LEU A 1 115 ? 14.386 -8.900 -25.560 1.00 83.88 115 LEU A CA 1
ATOM 910 C C . LEU A 1 115 ? 15.469 -7.908 -25.971 1.00 83.88 115 LEU A C 1
ATOM 912 O O . LEU A 1 115 ? 16.383 -8.241 -26.722 1.00 83.88 115 LEU A O 1
ATOM 916 N N . VAL A 1 116 ? 15.360 -6.686 -25.480 1.00 85.38 116 VAL A N 1
ATOM 917 C CA . VAL A 1 116 ? 16.248 -5.579 -25.802 1.00 85.38 116 VAL A CA 1
ATOM 918 C C . VAL A 1 116 ? 16.796 -5.024 -24.502 1.00 85.38 116 VAL A C 1
ATOM 920 O O . VAL A 1 116 ? 16.036 -4.610 -23.629 1.00 85.38 116 VAL A O 1
ATOM 923 N N . PHE A 1 117 ? 18.117 -5.022 -24.388 1.00 83.00 117 PHE A N 1
ATOM 924 C CA . PHE A 1 117 ? 18.859 -4.403 -23.305 1.00 83.00 117 PHE A CA 1
ATOM 925 C C . PHE A 1 117 ? 19.485 -3.102 -23.792 1.00 83.00 117 PHE A C 1
ATOM 927 O O . PHE A 1 117 ? 20.082 -3.056 -24.868 1.00 83.00 117 PHE A O 1
ATOM 934 N N . ILE A 1 118 ? 19.366 -2.064 -22.979 1.00 80.12 118 ILE A N 1
ATOM 935 C CA . ILE A 1 118 ? 19.961 -0.753 -23.190 1.00 80.12 118 ILE A CA 1
ATOM 936 C C . ILE A 1 118 ? 20.968 -0.538 -22.064 1.00 80.12 118 ILE A C 1
ATOM 938 O O . ILE A 1 118 ? 20.620 -0.551 -20.882 1.00 80.12 118 ILE A O 1
ATOM 942 N N . GLU 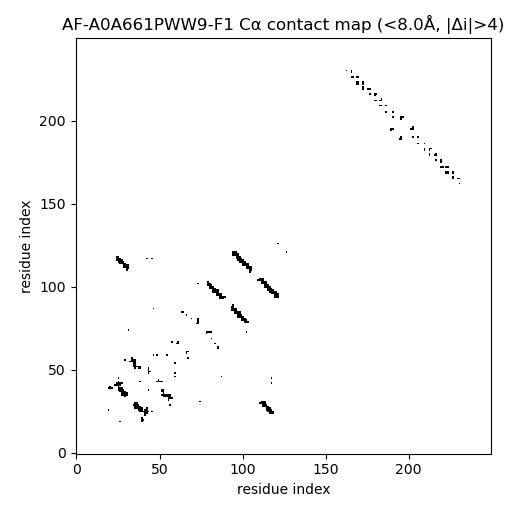A 1 119 ? 22.226 -0.393 -22.451 1.00 74.19 119 GLU A N 1
ATOM 943 C CA . GLU A 1 119 ? 23.376 -0.153 -21.584 1.00 74.19 119 GLU A CA 1
ATOM 944 C C . GLU A 1 119 ? 23.911 1.255 -21.857 1.00 74.19 119 GLU A C 1
ATOM 946 O O . GLU A 1 119 ? 23.998 1.656 -23.013 1.00 74.19 119 GLU A O 1
ATOM 951 N N . ASP A 1 120 ? 24.296 2.004 -20.827 1.00 72.75 120 ASP A N 1
ATOM 952 C CA . ASP A 1 120 ? 25.037 3.255 -21.018 1.00 72.75 120 ASP A CA 1
ATOM 953 C C . ASP A 1 120 ? 26.540 2.950 -21.142 1.00 72.75 120 ASP A C 1
ATOM 955 O O . ASP A 1 120 ? 27.127 2.278 -20.294 1.00 72.75 120 ASP A O 1
ATOM 959 N N . LEU A 1 121 ? 27.151 3.397 -22.239 1.00 66.69 121 LEU A N 1
ATOM 960 C CA . LEU A 1 121 ? 28.572 3.249 -22.559 1.00 66.69 121 LEU A CA 1
ATOM 961 C C . LEU A 1 121 ? 29.394 4.511 -22.243 1.00 66.69 121 LEU A C 1
ATOM 963 O O . LEU A 1 121 ? 30.621 4.483 -22.381 1.00 66.69 121 LEU A O 1
ATOM 967 N N . SER A 1 122 ? 28.771 5.626 -21.855 1.00 59.00 122 SER A N 1
ATOM 968 C CA . SER A 1 122 ? 29.481 6.856 -21.494 1.00 59.00 122 SER A CA 1
ATOM 969 C C . SER A 1 122 ? 30.239 6.677 -20.173 1.00 59.00 122 SER A C 1
ATOM 971 O O . SER A 1 122 ? 29.663 6.698 -19.090 1.00 59.00 122 SER A O 1
ATOM 973 N N . SER A 1 123 ? 31.562 6.509 -20.236 1.00 55.28 123 SER A N 1
ATOM 974 C CA . SER A 1 123 ? 32.382 6.380 -19.027 1.00 55.28 123 SER A CA 1
ATOM 975 C C . SER A 1 123 ? 32.498 7.701 -18.238 1.00 55.28 123 SER A C 1
ATOM 977 O O . SER A 1 123 ? 33.006 8.694 -18.753 1.00 55.28 123 SER A O 1
ATOM 979 N N . ASN A 1 124 ? 32.141 7.620 -16.949 1.00 54.94 124 ASN A N 1
ATOM 980 C CA . ASN A 1 124 ? 32.733 8.283 -15.769 1.00 54.94 124 ASN A CA 1
ATOM 981 C C . ASN A 1 124 ? 32.326 9.678 -15.250 1.00 54.94 124 ASN A C 1
ATOM 983 O O . ASN A 1 124 ? 32.809 10.024 -14.178 1.00 54.94 124 ASN A O 1
ATOM 987 N N . GLU A 1 125 ? 31.411 10.444 -15.845 1.00 50.72 125 GLU A N 1
ATOM 988 C CA . GLU A 1 125 ? 30.878 11.648 -15.149 1.00 50.72 125 GLU A CA 1
ATOM 989 C C . GLU A 1 125 ? 29.350 11.653 -15.043 1.00 50.72 125 GLU A C 1
ATOM 991 O O . GLU A 1 125 ? 28.790 12.103 -14.046 1.00 50.72 125 GLU A O 1
ATOM 996 N N . THR A 1 126 ? 28.659 11.081 -16.027 1.00 51.03 126 THR A N 1
ATOM 997 C CA . THR A 1 126 ? 27.191 11.055 -16.070 1.00 51.03 126 THR A CA 1
ATOM 998 C C . THR A 1 126 ? 26.596 9.930 -15.219 1.00 51.03 126 THR A C 1
ATOM 1000 O O . THR A 1 126 ? 25.568 10.154 -14.586 1.00 51.03 126 THR A O 1
ATOM 1003 N N . LEU A 1 127 ? 27.271 8.773 -15.114 1.00 47.94 127 LEU A N 1
ATOM 1004 C CA . LEU A 1 127 ? 26.879 7.681 -14.206 1.00 47.94 127 LEU A CA 1
ATOM 1005 C C . LEU A 1 127 ? 26.940 8.119 -12.738 1.00 47.94 127 LEU A C 1
ATOM 1007 O O . LEU A 1 127 ? 26.004 7.896 -11.992 1.00 47.94 127 LEU A O 1
ATOM 1011 N N . ASP A 1 128 ? 27.994 8.835 -12.352 1.00 53.25 128 ASP A N 1
ATOM 1012 C CA . ASP A 1 128 ? 28.186 9.340 -10.990 1.00 53.25 128 ASP A CA 1
ATOM 1013 C C . ASP A 1 128 ? 27.143 10.395 -10.586 1.00 53.25 128 ASP A C 1
ATOM 1015 O O . ASP A 1 128 ? 26.827 10.560 -9.405 1.00 53.25 128 ASP A O 1
ATOM 1019 N N . VAL A 1 129 ? 26.650 11.176 -11.549 1.00 57.59 129 VAL A N 1
ATOM 1020 C CA . VAL A 1 129 ? 25.598 12.176 -11.320 1.00 57.59 129 VAL A CA 1
ATOM 1021 C C . VAL A 1 129 ? 24.225 11.510 -11.321 1.00 57.59 129 VAL A C 1
ATOM 1023 O O . VAL A 1 129 ? 23.409 11.827 -10.460 1.00 57.59 129 VAL A O 1
ATOM 1026 N N . ALA A 1 130 ? 23.976 10.564 -12.227 1.00 55.22 130 ALA A N 1
ATOM 1027 C CA . ALA A 1 130 ? 22.733 9.805 -12.263 1.00 55.22 130 ALA A CA 1
ATOM 1028 C C . ALA A 1 130 ? 22.580 8.927 -11.014 1.00 55.22 130 ALA A C 1
ATOM 1030 O O . ALA A 1 130 ? 21.553 9.017 -10.352 1.00 55.22 130 ALA A O 1
ATOM 1031 N N . ASP A 1 131 ? 23.607 8.170 -10.624 1.00 62.25 131 ASP A N 1
ATOM 1032 C CA . ASP A 1 131 ? 23.602 7.340 -9.415 1.00 62.25 131 ASP A CA 1
ATOM 1033 C C . ASP A 1 131 ? 23.401 8.184 -8.158 1.00 62.25 131 ASP A C 1
ATOM 1035 O O . ASP A 1 131 ? 22.649 7.782 -7.271 1.00 62.25 131 ASP A O 1
ATOM 1039 N N . ARG A 1 132 ? 23.995 9.384 -8.088 1.00 62.78 132 ARG A N 1
ATOM 1040 C CA . ARG A 1 132 ? 23.732 10.324 -6.988 1.00 62.78 132 ARG A CA 1
ATOM 1041 C C . ARG A 1 132 ? 22.292 10.813 -6.980 1.00 62.78 132 ARG A C 1
ATOM 1043 O O . ARG A 1 132 ? 21.653 10.734 -5.944 1.00 62.78 132 ARG A O 1
ATOM 1050 N N . LEU A 1 133 ? 21.745 11.235 -8.118 1.00 64.56 133 LEU A N 1
ATOM 1051 C CA . LEU A 1 133 ? 20.349 11.679 -8.196 1.00 64.56 133 LEU A CA 1
ATOM 1052 C C . LEU A 1 133 ? 19.362 10.548 -7.873 1.00 64.56 133 LEU A C 1
ATOM 1054 O O . LEU A 1 133 ? 18.364 10.779 -7.192 1.00 64.56 133 LEU A O 1
ATOM 1058 N N . TYR A 1 134 ? 19.641 9.323 -8.324 1.00 65.94 134 TYR A N 1
ATOM 1059 C CA . TYR A 1 134 ? 18.841 8.148 -7.995 1.00 65.94 134 TYR A CA 1
ATOM 1060 C C . TYR A 1 134 ? 18.938 7.806 -6.512 1.00 65.94 134 TYR A C 1
ATOM 1062 O O . TYR A 1 134 ? 17.901 7.600 -5.883 1.00 65.94 134 TYR A O 1
ATOM 1070 N N . THR A 1 135 ? 20.143 7.812 -5.941 1.00 72.12 135 THR A N 1
ATOM 1071 C CA . THR A 1 135 ? 20.363 7.578 -4.507 1.00 72.12 135 THR A CA 1
ATOM 1072 C C . THR A 1 135 ? 19.653 8.637 -3.671 1.00 72.12 135 THR A C 1
ATOM 1074 O O . THR A 1 135 ? 18.883 8.277 -2.789 1.00 72.12 135 THR A O 1
ATOM 1077 N N . ASP A 1 136 ? 19.799 9.919 -4.009 1.00 79.06 136 ASP A N 1
ATOM 1078 C CA . ASP A 1 136 ? 19.130 11.026 -3.321 1.00 79.06 136 ASP A CA 1
ATOM 1079 C C . ASP A 1 136 ? 17.601 10.885 -3.406 1.00 79.06 136 ASP A C 1
ATOM 1081 O O . ASP A 1 136 ? 16.890 11.054 -2.415 1.00 79.06 136 ASP A O 1
ATOM 1085 N N . SER A 1 137 ? 17.069 10.525 -4.580 1.00 77.75 137 SER A N 1
ATOM 1086 C CA . SER A 1 137 ? 15.627 10.316 -4.756 1.00 77.75 137 SER A CA 1
ATOM 1087 C C . SER A 1 137 ? 15.101 9.114 -3.963 1.00 77.75 137 SER A C 1
ATOM 1089 O O . SER A 1 137 ? 14.011 9.183 -3.389 1.00 77.75 137 SER A O 1
ATOM 1091 N N . LEU A 1 138 ? 15.884 8.032 -3.889 1.00 77.56 138 LEU A N 1
ATOM 1092 C CA . LEU A 1 138 ? 15.568 6.848 -3.097 1.00 77.56 138 LEU A CA 1
ATOM 1093 C C . LEU A 1 138 ? 15.625 7.163 -1.607 1.00 77.56 138 LEU A C 1
ATOM 1095 O O . LEU A 1 138 ? 14.726 6.752 -0.884 1.00 77.56 138 LEU A O 1
ATOM 1099 N N . GLU A 1 139 ? 16.619 7.922 -1.149 1.00 81.12 139 GLU A N 1
ATOM 1100 C CA . GLU A 1 139 ? 16.710 8.358 0.242 1.00 81.12 139 GLU A CA 1
ATOM 1101 C C . GLU A 1 139 ? 15.513 9.225 0.637 1.00 81.12 139 GLU A C 1
ATOM 1103 O O . GLU A 1 139 ? 14.907 8.977 1.680 1.00 81.12 139 GLU A O 1
ATOM 1108 N N . ILE A 1 140 ? 15.118 10.186 -0.204 1.00 85.25 140 ILE A N 1
ATOM 1109 C CA . ILE A 1 140 ? 13.931 11.022 0.034 1.00 85.25 140 ILE A CA 1
ATOM 1110 C C . ILE A 1 140 ? 12.675 10.150 0.143 1.00 85.25 140 ILE A C 1
ATOM 1112 O O . ILE A 1 140 ? 11.911 10.287 1.099 1.00 85.25 140 ILE A O 1
ATOM 1116 N N . LEU A 1 141 ? 12.476 9.219 -0.795 1.00 85.19 141 LEU A N 1
ATOM 1117 C CA . LEU A 1 141 ? 11.323 8.322 -0.775 1.00 85.19 141 LEU A CA 1
ATOM 1118 C C . LEU A 1 141 ? 11.348 7.381 0.438 1.00 85.19 141 LEU A C 1
ATOM 1120 O O . LEU A 1 141 ? 10.314 7.152 1.064 1.00 85.19 141 LEU A O 1
ATOM 1124 N N . MET A 1 142 ? 12.515 6.840 0.793 1.00 80.19 142 MET A N 1
ATOM 1125 C CA . MET A 1 142 ? 12.684 5.997 1.977 1.00 80.19 142 MET A CA 1
ATOM 1126 C C . MET A 1 142 ? 12.374 6.774 3.253 1.00 80.19 142 MET A C 1
ATOM 1128 O O . MET A 1 142 ? 11.706 6.235 4.131 1.00 80.19 142 MET A O 1
ATOM 1132 N N . GLN A 1 143 ? 12.798 8.034 3.356 1.00 87.50 143 GLN A N 1
ATOM 1133 C CA . GLN A 1 143 ? 12.459 8.897 4.487 1.00 87.50 143 GLN A CA 1
ATOM 1134 C C . GLN A 1 143 ? 10.957 9.177 4.553 1.00 87.50 143 GLN A C 1
ATOM 1136 O O . GLN A 1 143 ? 10.370 9.090 5.631 1.00 87.50 143 GLN A O 1
ATOM 1141 N N . GLU A 1 144 ? 10.320 9.468 3.418 1.00 88.38 144 GLU A N 1
ATOM 1142 C CA . GLU A 1 144 ? 8.872 9.673 3.349 1.00 88.38 144 GLU A CA 1
ATOM 1143 C C . GLU A 1 144 ? 8.114 8.414 3.787 1.00 88.38 144 GLU A C 1
ATOM 1145 O O . GLU A 1 144 ? 7.242 8.487 4.654 1.00 88.38 144 GLU A O 1
ATOM 1150 N N . LYS A 1 145 ? 8.503 7.244 3.270 1.00 82.56 145 LYS A N 1
ATOM 1151 C CA . LYS A 1 145 ? 7.894 5.959 3.631 1.00 82.56 145 LYS A CA 1
ATOM 1152 C C . LYS A 1 145 ? 8.158 5.565 5.076 1.00 82.56 145 LYS A C 1
ATOM 1154 O O . LYS A 1 145 ? 7.245 5.081 5.738 1.00 82.56 145 LYS A O 1
ATOM 1159 N N . SER A 1 146 ? 9.363 5.800 5.591 1.00 87.31 146 SER A N 1
ATOM 1160 C CA . SER A 1 146 ? 9.683 5.563 7.003 1.00 87.31 146 SER A CA 1
ATOM 1161 C C . SER A 1 146 ? 8.811 6.431 7.904 1.00 87.31 146 SER A C 1
ATOM 1163 O O . SER A 1 146 ? 8.224 5.931 8.857 1.00 87.31 146 SER A O 1
ATOM 1165 N N . ARG A 1 147 ? 8.646 7.714 7.560 1.00 91.50 147 ARG A N 1
ATOM 1166 C CA . ARG A 1 147 ? 7.782 8.637 8.301 1.00 91.50 147 ARG A CA 1
ATOM 1167 C C . ARG A 1 147 ? 6.312 8.219 8.243 1.00 91.50 147 ARG A C 1
ATOM 1169 O O . ARG A 1 147 ? 5.612 8.300 9.248 1.00 91.50 147 ARG A O 1
ATOM 1176 N N . GLU A 1 148 ? 5.831 7.782 7.083 1.00 89.81 148 GLU A N 1
ATOM 1177 C CA . GLU A 1 148 ? 4.472 7.257 6.925 1.00 89.81 148 GLU A CA 1
ATOM 1178 C C . GLU A 1 148 ? 4.251 6.013 7.800 1.00 89.81 148 GLU A C 1
ATOM 1180 O O . GLU A 1 148 ? 3.265 5.943 8.535 1.00 89.81 148 GLU A O 1
ATOM 1185 N N . LEU A 1 149 ? 5.199 5.070 7.790 1.00 90.06 149 LEU A N 1
ATOM 1186 C CA . LEU A 1 149 ? 5.156 3.870 8.627 1.00 90.06 149 LEU A CA 1
ATOM 1187 C C . LEU A 1 149 ? 5.177 4.201 10.120 1.00 90.06 149 LEU A C 1
ATOM 1189 O O . LEU A 1 149 ? 4.393 3.624 10.869 1.00 90.06 149 LEU A O 1
ATOM 1193 N N . GLU A 1 150 ? 6.018 5.141 10.551 1.00 91.81 150 GLU A N 1
ATOM 1194 C CA . GLU A 1 150 ? 6.055 5.613 11.939 1.00 91.81 150 GLU A CA 1
ATOM 1195 C C . GLU A 1 150 ? 4.698 6.180 12.369 1.00 91.81 150 GLU A C 1
ATOM 1197 O O . GLU A 1 150 ? 4.170 5.797 13.413 1.00 91.81 150 GLU A O 1
ATOM 1202 N N . LEU A 1 151 ? 4.077 7.025 11.539 1.00 91.50 151 LEU A N 1
ATOM 1203 C CA . LEU A 1 151 ? 2.758 7.595 11.825 1.00 91.50 151 LEU A CA 1
ATOM 1204 C C . LEU A 1 151 ? 1.673 6.517 11.929 1.00 91.50 151 LEU A C 1
ATOM 1206 O O . LEU A 1 151 ? 0.847 6.554 12.844 1.00 91.50 151 LEU A O 1
ATOM 1210 N N . ILE A 1 152 ? 1.671 5.547 11.013 1.00 89.12 152 ILE A N 1
ATOM 1211 C CA . ILE A 1 152 ? 0.723 4.428 11.036 1.00 89.12 152 ILE A CA 1
ATOM 1212 C C . ILE A 1 152 ? 0.951 3.563 12.281 1.00 89.12 152 ILE A C 1
ATOM 1214 O O . ILE A 1 152 ? -0.007 3.187 12.957 1.00 89.12 152 ILE A O 1
ATOM 1218 N N . GLN A 1 153 ? 2.206 3.280 12.631 1.00 86.50 153 GLN A N 1
ATOM 1219 C CA . GLN A 1 153 ? 2.549 2.487 13.807 1.00 86.50 153 GLN A CA 1
ATOM 1220 C C . GLN A 1 153 ? 2.131 3.189 15.104 1.00 86.50 153 GLN A C 1
ATOM 1222 O O . GLN A 1 153 ? 1.555 2.554 15.989 1.00 86.50 153 GLN A O 1
ATOM 1227 N N . GLU A 1 154 ? 2.354 4.499 15.221 1.00 91.31 154 GLU A N 1
ATOM 1228 C CA . GLU A 1 154 ? 1.879 5.286 16.360 1.00 91.31 154 GLU A CA 1
ATOM 1229 C C . GLU A 1 154 ? 0.353 5.237 16.481 1.00 91.31 154 GLU A C 1
ATOM 1231 O O . GLU A 1 154 ? -0.183 5.030 17.576 1.00 91.31 154 GLU A O 1
ATOM 1236 N N . GLN A 1 155 ? -0.363 5.375 15.362 1.00 85.06 155 GLN A N 1
ATOM 1237 C CA . GLN A 1 155 ? -1.819 5.260 15.338 1.00 85.06 155 GLN A CA 1
ATOM 1238 C C . GLN A 1 155 ? -2.291 3.863 15.752 1.00 85.06 155 GLN A C 1
ATOM 1240 O O . GLN A 1 155 ? -3.239 3.755 16.538 1.00 85.06 155 GLN A O 1
ATOM 1245 N N . LEU A 1 156 ? -1.610 2.810 15.296 1.00 87.94 156 LEU A N 1
ATOM 1246 C CA . LEU A 1 156 ? -1.914 1.429 15.659 1.00 87.94 156 LEU A CA 1
ATOM 1247 C C . LEU A 1 156 ? -1.702 1.191 17.158 1.00 87.94 156 LEU A C 1
ATOM 1249 O O . LEU A 1 156 ? -2.622 0.739 17.836 1.00 87.94 156 LEU A O 1
ATOM 1253 N N . ILE A 1 157 ? -0.556 1.597 17.712 1.00 87.31 157 ILE A N 1
ATOM 1254 C CA . ILE A 1 157 ? -0.262 1.474 19.149 1.00 87.31 157 ILE A CA 1
ATOM 1255 C C . ILE A 1 157 ? -1.298 2.241 19.982 1.00 87.31 157 ILE A C 1
ATOM 1257 O O . ILE A 1 157 ? -1.764 1.763 21.021 1.00 87.31 157 ILE A O 1
ATOM 1261 N N . LEU A 1 158 ? -1.681 3.447 19.553 1.00 83.88 158 LEU A N 1
ATOM 1262 C CA . LEU A 1 158 ? -2.725 4.222 20.223 1.00 83.88 158 LEU A CA 1
ATOM 1263 C C . LEU A 1 158 ? -4.088 3.529 20.147 1.00 83.88 158 LEU A C 1
ATOM 1265 O O . LEU A 1 158 ? -4.854 3.598 21.111 1.00 83.88 158 LEU A O 1
ATOM 1269 N N . SER A 1 159 ? -4.398 2.882 19.026 1.00 81.88 159 SER A N 1
ATOM 1270 C CA . SER A 1 159 ? -5.615 2.095 18.842 1.00 81.88 159 SER A CA 1
ATOM 1271 C C . SER A 1 159 ? -5.645 0.882 19.771 1.00 81.88 159 SER A C 1
ATOM 1273 O O . SER A 1 159 ? -6.604 0.716 20.522 1.00 81.88 159 SER A O 1
ATOM 1275 N N . GLU A 1 160 ? -4.571 0.094 19.807 1.00 82.19 160 GLU A N 1
ATOM 1276 C CA . GLU A 1 160 ? -4.442 -1.079 20.676 1.00 82.19 160 GLU A CA 1
ATOM 1277 C C . GLU A 1 160 ? -4.560 -0.704 22.155 1.00 82.19 160 GLU A C 1
ATOM 1279 O O . GLU A 1 160 ? -5.347 -1.300 22.890 1.00 82.19 160 GLU A O 1
ATOM 1284 N N . LYS A 1 161 ? -3.866 0.356 22.597 1.00 79.50 161 LYS A N 1
ATOM 1285 C CA . LYS A 1 161 ? -3.985 0.857 23.977 1.00 79.50 161 LYS A CA 1
ATOM 1286 C C . LYS A 1 161 ? -5.415 1.267 24.317 1.00 79.50 161 LYS A C 1
ATOM 1288 O O . LYS A 1 161 ? -5.883 1.011 25.427 1.00 79.50 161 LYS A O 1
ATOM 1293 N N . LYS A 1 162 ? -6.121 1.918 23.387 1.00 79.44 162 LYS A N 1
ATOM 1294 C CA . LYS A 1 162 ? -7.528 2.303 23.579 1.00 79.44 162 LYS A CA 1
ATOM 1295 C C . LYS A 1 162 ? -8.435 1.078 23.657 1.00 79.44 162 LYS A C 1
ATOM 1297 O O . LYS A 1 162 ? -9.284 1.046 24.544 1.00 79.44 162 LYS A O 1
ATOM 1302 N N . ALA A 1 163 ? -8.250 0.093 22.780 1.00 79.12 163 ALA A N 1
ATOM 1303 C CA . ALA A 1 163 ? -9.016 -1.150 22.784 1.00 79.12 163 ALA A CA 1
ATOM 1304 C C . ALA A 1 163 ? -8.818 -1.925 24.096 1.00 79.12 163 ALA A C 1
ATOM 1306 O O . ALA A 1 163 ? -9.799 -2.246 24.763 1.00 79.12 163 ALA A O 1
ATOM 1307 N N . ALA A 1 164 ? -7.570 -2.095 24.538 1.00 78.88 164 ALA A N 1
ATOM 1308 C CA . ALA A 1 164 ? -7.248 -2.749 25.804 1.00 78.88 164 ALA A CA 1
ATOM 1309 C C . ALA A 1 164 ? -7.859 -2.019 27.014 1.00 78.88 164 ALA A C 1
ATOM 1311 O O . ALA A 1 164 ? -8.414 -2.652 27.912 1.00 78.88 164 ALA A O 1
ATOM 1312 N N . MET A 1 165 ? -7.822 -0.678 27.042 1.00 77.94 165 MET A N 1
ATOM 1313 C CA . MET A 1 165 ? -8.491 0.104 28.093 1.00 77.94 165 MET A CA 1
ATOM 1314 C C . MET A 1 165 ? -10.008 -0.107 28.099 1.00 77.94 165 MET A C 1
ATOM 1316 O O . MET A 1 165 ? -10.600 -0.211 29.170 1.00 77.94 165 MET A O 1
ATOM 1320 N N . ILE A 1 166 ? -10.637 -0.159 26.923 1.00 81.12 166 ILE A N 1
ATOM 1321 C CA . ILE A 1 166 ? -12.079 -0.391 26.769 1.00 81.12 166 ILE A CA 1
ATOM 1322 C C . ILE A 1 166 ? -12.454 -1.786 27.278 1.00 81.12 166 ILE A C 1
ATOM 1324 O O . ILE A 1 166 ? -13.380 -1.913 28.078 1.00 81.12 166 ILE A O 1
ATOM 1328 N N . GLU A 1 167 ? -11.714 -2.811 26.863 1.00 80.69 167 GLU A N 1
ATOM 1329 C CA . GLU A 1 167 ? -11.914 -4.194 27.297 1.00 80.69 167 GLU A CA 1
ATOM 1330 C C . GLU A 1 167 ? -11.766 -4.325 28.818 1.00 80.69 167 GLU A C 1
ATOM 1332 O O . GLU A 1 167 ? -12.659 -4.836 29.498 1.00 80.69 167 GLU A O 1
ATOM 1337 N N . THR A 1 168 ? -10.694 -3.751 29.373 1.00 82.19 168 THR A N 1
ATOM 1338 C CA . THR A 1 168 ? -10.434 -3.770 30.819 1.00 82.19 168 THR A CA 1
ATOM 1339 C C . THR A 1 168 ? -11.518 -3.014 31.592 1.00 82.19 168 THR A C 1
ATOM 1341 O O . THR A 1 168 ? -11.992 -3.492 32.620 1.00 82.19 168 THR A O 1
ATOM 1344 N N . ALA A 1 169 ? -11.965 -1.852 31.102 1.00 80.56 169 ALA A N 1
ATOM 1345 C CA . ALA A 1 169 ? -13.034 -1.080 31.734 1.00 80.56 169 ALA A CA 1
ATOM 1346 C C . ALA A 1 169 ? -14.375 -1.830 31.727 1.00 80.56 169 ALA A C 1
ATOM 1348 O O . ALA A 1 169 ? -15.100 -1.776 32.719 1.00 80.56 169 ALA A O 1
ATOM 1349 N N . GLY A 1 170 ? -14.691 -2.554 30.647 1.00 83.12 170 GLY A N 1
ATOM 1350 C CA . GLY A 1 170 ? -15.870 -3.416 30.566 1.00 83.12 170 GLY A CA 1
ATOM 1351 C C . GLY A 1 170 ? -15.814 -4.582 31.557 1.00 83.12 170 GLY A C 1
ATOM 1352 O O . GLY A 1 170 ? -16.789 -4.830 32.266 1.00 83.12 170 GLY A O 1
ATOM 1353 N N . ALA A 1 171 ? -14.660 -5.246 31.669 1.00 81.38 171 ALA A N 1
ATOM 1354 C CA . ALA A 1 171 ? -14.449 -6.327 32.632 1.00 81.38 171 ALA A CA 1
ATOM 1355 C C . ALA A 1 171 ? -14.579 -5.835 34.085 1.00 81.38 171 ALA A C 1
ATOM 1357 O O . ALA A 1 171 ? -15.365 -6.383 34.857 1.00 81.38 171 ALA A O 1
ATOM 1358 N N . VAL A 1 172 ? -13.897 -4.736 34.435 1.00 82.19 172 VAL A N 1
ATOM 1359 C CA . VAL A 1 172 ? -13.975 -4.117 35.771 1.00 82.19 172 VAL A CA 1
ATOM 1360 C C . VAL A 1 172 ? -15.402 -3.660 36.085 1.00 82.19 172 VAL A C 1
ATOM 1362 O O . VAL A 1 172 ? -15.886 -3.864 37.197 1.00 82.19 172 VAL A O 1
ATOM 1365 N N . ALA A 1 173 ? -16.111 -3.079 35.114 1.00 84.00 173 ALA A N 1
ATOM 1366 C CA . ALA A 1 173 ? -17.512 -2.703 35.268 1.00 84.00 173 ALA A CA 1
ATOM 1367 C C . ALA A 1 173 ? -18.398 -3.915 35.605 1.00 84.00 173 ALA A C 1
ATOM 1369 O O . ALA A 1 173 ? -19.208 -3.854 36.537 1.00 84.00 173 ALA A O 1
ATOM 1370 N N . HIS A 1 174 ? -18.215 -5.028 34.891 1.00 83.12 174 HIS A N 1
ATOM 1371 C CA . HIS A 1 174 ? -18.955 -6.261 35.133 1.00 83.12 174 HIS A CA 1
ATOM 1372 C C . HIS A 1 174 ? -18.658 -6.874 36.506 1.00 83.12 174 HIS A C 1
ATOM 1374 O O . HIS A 1 174 ? -19.599 -7.233 37.221 1.00 83.12 174 HIS A O 1
ATOM 1380 N N . GLU A 1 175 ? -17.386 -6.953 36.899 1.00 80.94 175 GLU A N 1
ATOM 1381 C CA . GLU A 1 175 ? -16.978 -7.506 38.194 1.00 80.94 175 GLU A CA 1
ATOM 1382 C C . GLU A 1 175 ? -17.441 -6.642 39.366 1.00 80.94 175 GLU A C 1
ATOM 1384 O O . GLU A 1 175 ? -17.893 -7.176 40.374 1.00 80.94 175 GLU A O 1
ATOM 1389 N N . LEU A 1 176 ? -17.407 -5.311 39.237 1.00 82.81 176 LEU A N 1
ATOM 1390 C CA . LEU A 1 176 ? -17.889 -4.405 40.283 1.00 82.81 176 LEU A CA 1
ATOM 1391 C C . LEU A 1 176 ? -19.416 -4.394 40.393 1.00 82.81 176 LEU A C 1
ATOM 1393 O O . LEU A 1 176 ? -19.946 -4.223 41.491 1.00 82.81 176 LEU A O 1
ATOM 1397 N N . ARG A 1 177 ? -20.149 -4.603 39.293 1.00 83.06 177 ARG A N 1
ATOM 1398 C CA . ARG A 1 177 ? -21.619 -4.655 39.311 1.00 83.06 177 ARG A CA 1
ATOM 1399 C C . ARG A 1 177 ? -22.141 -5.767 40.217 1.00 83.06 177 ARG A C 1
ATOM 1401 O O . ARG A 1 177 ? -23.087 -5.535 40.962 1.00 83.06 177 ARG A O 1
ATOM 1408 N N . GLN A 1 178 ? -21.531 -6.948 40.174 1.00 79.62 178 GLN A N 1
ATOM 1409 C CA . GLN A 1 178 ? -21.998 -8.134 40.900 1.00 79.62 178 GLN A CA 1
ATOM 1410 C C . GLN A 1 178 ? -22.105 -7.946 42.428 1.00 79.62 178 GLN A C 1
ATOM 1412 O O . GLN A 1 178 ? -23.214 -8.065 42.960 1.00 79.62 178 GLN A O 1
ATOM 1417 N N . PRO A 1 179 ? -21.022 -7.626 43.169 1.00 77.88 179 PRO A N 1
ATOM 1418 C CA . PRO A 1 179 ? -21.096 -7.439 44.616 1.00 77.88 179 PRO A CA 1
ATOM 1419 C C . PRO A 1 179 ? -22.003 -6.264 44.974 1.00 77.88 179 PRO A C 1
ATOM 1421 O O . PRO A 1 179 ? -22.687 -6.280 45.992 1.00 77.88 179 PRO A O 1
ATOM 1424 N N . MET A 1 180 ? -22.059 -5.255 44.114 1.00 84.19 180 MET A N 1
ATOM 1425 C CA . MET A 1 180 ? -22.804 -4.039 44.366 1.00 84.19 180 MET A CA 1
ATOM 1426 C C . MET A 1 180 ? -24.320 -4.252 44.206 1.00 84.19 180 MET A C 1
ATOM 1428 O O . MET A 1 180 ? -25.095 -3.768 45.030 1.00 84.19 180 MET A O 1
ATOM 1432 N N . THR A 1 181 ? -24.752 -5.059 43.231 1.00 82.94 181 THR A N 1
ATOM 1433 C CA . THR A 1 181 ? -26.134 -5.555 43.133 1.00 82.94 181 THR A CA 1
ATOM 1434 C C . THR A 1 181 ? -26.507 -6.399 44.354 1.00 82.94 181 THR A C 1
ATOM 1436 O O . THR A 1 181 ? -27.591 -6.212 44.904 1.00 82.94 181 THR A O 1
ATOM 1439 N N . THR A 1 182 ? -25.605 -7.260 44.836 1.00 79.75 182 THR A N 1
ATOM 1440 C CA . THR A 1 182 ? -25.822 -8.055 46.059 1.00 79.75 182 THR A CA 1
ATOM 1441 C C . THR A 1 182 ? -25.978 -7.175 47.300 1.00 79.75 182 THR A C 1
ATOM 1443 O O . THR A 1 182 ? -26.883 -7.405 48.105 1.00 79.75 182 THR A O 1
ATOM 1446 N N . ILE A 1 183 ? -25.146 -6.138 47.454 1.00 84.56 183 ILE A N 1
ATOM 1447 C CA . ILE A 1 183 ? -25.244 -5.180 48.564 1.00 84.56 183 ILE A CA 1
ATOM 1448 C C . ILE A 1 183 ? -26.576 -4.429 48.503 1.00 84.56 183 ILE A C 1
ATOM 1450 O O . ILE A 1 183 ? -27.281 -4.388 49.508 1.00 84.56 183 ILE A O 1
ATOM 1454 N N . ILE A 1 184 ? -26.957 -3.891 47.338 1.00 84.75 184 ILE A N 1
ATOM 1455 C CA . ILE A 1 184 ? -28.249 -3.205 47.164 1.00 84.75 184 ILE A CA 1
ATOM 1456 C C . ILE A 1 184 ? -29.402 -4.138 47.538 1.00 84.75 184 ILE A C 1
ATOM 1458 O O . ILE A 1 184 ? -30.209 -3.777 48.389 1.00 84.75 184 ILE A O 1
ATOM 1462 N N . GLY A 1 185 ? -29.429 -5.355 46.985 1.00 80.69 185 GLY A N 1
ATOM 1463 C CA . GLY A 1 185 ? -30.481 -6.331 47.271 1.00 80.69 185 GLY A CA 1
ATOM 1464 C C . GLY A 1 185 ? -30.550 -6.716 48.751 1.00 80.69 185 GLY A C 1
ATOM 1465 O O . GLY A 1 185 ? -31.636 -6.841 49.310 1.00 80.69 185 GLY A O 1
ATOM 1466 N N . THR A 1 186 ? -29.402 -6.838 49.423 1.00 78.75 186 THR A N 1
ATOM 1467 C CA . THR A 1 186 ? -29.352 -7.121 50.865 1.00 78.75 186 THR A CA 1
ATOM 1468 C C . THR A 1 186 ? -29.913 -5.957 51.679 1.00 78.75 186 THR A C 1
ATOM 1470 O O . THR A 1 186 ? -30.694 -6.178 52.603 1.00 78.75 186 THR A O 1
ATOM 1473 N N . ILE A 1 187 ? -29.563 -4.716 51.329 1.00 82.31 187 ILE A N 1
ATOM 1474 C CA . ILE A 1 187 ? -30.096 -3.522 51.997 1.00 82.31 187 ILE A CA 1
ATOM 1475 C C . ILE A 1 187 ? -31.603 -3.392 51.756 1.00 82.31 187 ILE A C 1
ATOM 1477 O O . ILE A 1 187 ? -32.341 -3.105 52.695 1.00 82.31 187 ILE A O 1
ATOM 1481 N N . ASP A 1 188 ? -32.078 -3.671 50.544 1.00 81.12 188 ASP A N 1
ATOM 1482 C CA . ASP A 1 188 ? -33.507 -3.678 50.223 1.00 81.12 188 ASP A CA 1
ATOM 1483 C C . ASP A 1 188 ? -34.281 -4.710 51.051 1.00 81.12 188 ASP A C 1
ATOM 1485 O O . ASP A 1 188 ? -35.326 -4.397 51.629 1.00 81.12 188 ASP A O 1
ATOM 1489 N N . LEU A 1 189 ? -33.748 -5.927 51.195 1.00 78.50 189 LEU A N 1
ATOM 1490 C CA . LEU A 1 189 ? -34.344 -6.965 52.042 1.00 78.50 189 LEU A CA 1
ATOM 1491 C C . LEU A 1 189 ? -34.373 -6.560 53.523 1.00 78.50 189 LEU A C 1
ATOM 1493 O O . LEU A 1 189 ? -35.362 -6.821 54.213 1.00 78.50 189 LEU A O 1
ATOM 1497 N N . LEU A 1 190 ? -33.310 -5.915 54.007 1.00 74.94 190 LEU A N 1
ATOM 1498 C CA . LEU A 1 190 ? -33.203 -5.405 55.376 1.00 74.94 190 LEU A CA 1
ATOM 1499 C C . LEU A 1 1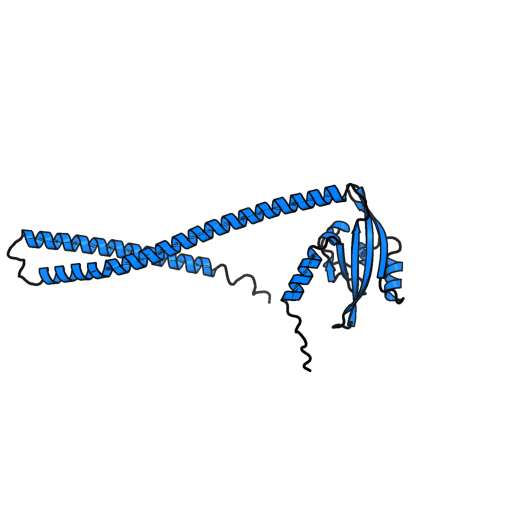90 ? -34.159 -4.235 55.643 1.00 74.94 190 LEU A C 1
ATOM 1501 O O . LEU A 1 190 ? -34.750 -4.178 56.716 1.00 74.94 190 LEU A O 1
ATOM 1505 N N . ASN A 1 191 ? -34.368 -3.347 54.669 1.00 72.31 191 ASN A N 1
ATOM 1506 C CA . ASN A 1 191 ? -35.369 -2.280 54.745 1.00 72.31 191 ASN A CA 1
ATOM 1507 C C . ASN A 1 191 ? -36.806 -2.834 54.727 1.00 72.31 191 ASN A C 1
ATOM 1509 O O . ASN A 1 191 ? -37.702 -2.262 55.348 1.00 72.31 191 ASN A O 1
ATOM 1513 N N . THR A 1 192 ? -37.031 -3.948 54.023 1.00 68.94 192 THR A N 1
ATOM 1514 C CA . THR A 1 192 ? -38.358 -4.571 53.881 1.00 68.94 192 THR A CA 1
ATOM 1515 C C . THR A 1 192 ? -38.766 -5.363 55.128 1.00 68.94 192 THR A C 1
ATOM 1517 O O . THR A 1 192 ? -39.934 -5.354 55.518 1.00 68.94 192 THR A O 1
ATOM 1520 N N . LYS A 1 193 ? -37.820 -6.037 55.795 1.00 63.50 193 LYS A N 1
ATOM 1521 C CA . LYS A 1 193 ? -38.073 -6.725 57.069 1.00 63.50 193 LYS A CA 1
ATOM 1522 C C . LYS A 1 193 ? -38.085 -5.690 58.199 1.00 63.50 193 LYS A C 1
ATOM 1524 O O . LYS A 1 193 ? -37.079 -5.049 58.464 1.00 63.50 193 LYS A O 1
ATOM 1529 N N . HIS A 1 194 ? -39.215 -5.534 58.893 1.00 56.41 194 HIS A N 1
ATOM 1530 C CA . HIS A 1 194 ? -39.479 -4.516 59.930 1.00 56.41 194 HIS A CA 1
ATOM 1531 C C . HIS A 1 194 ? -38.510 -4.451 61.141 1.00 56.41 194 HIS A C 1
ATOM 1533 O O . HIS A 1 194 ? -38.754 -3.685 62.067 1.00 56.41 194 HIS A O 1
ATOM 1539 N N . THR A 1 195 ? -37.399 -5.186 61.146 1.00 56.22 195 THR A N 1
ATOM 1540 C CA . THR A 1 195 ? -36.427 -5.297 62.244 1.00 56.22 195 THR A CA 1
ATOM 1541 C C . THR A 1 195 ? -35.592 -4.024 62.473 1.00 56.22 195 THR A C 1
ATOM 1543 O O . THR A 1 195 ? -35.022 -3.856 63.543 1.00 56.22 195 THR A O 1
ATOM 1546 N N . ILE A 1 196 ? -35.514 -3.104 61.500 1.00 57.66 196 ILE A N 1
ATOM 1547 C CA . ILE A 1 196 ? -34.674 -1.885 61.583 1.00 57.66 196 ILE A CA 1
ATOM 1548 C C . ILE A 1 196 ? -35.451 -0.645 62.071 1.00 57.66 196 ILE A C 1
ATOM 1550 O O . ILE A 1 196 ? -34.848 0.347 62.486 1.00 57.66 196 ILE A O 1
ATOM 1554 N N . ARG A 1 197 ? -36.790 -0.704 62.100 1.00 57.00 197 ARG A N 1
ATOM 1555 C CA . ARG A 1 197 ? -37.655 0.443 62.445 1.00 57.00 197 ARG A CA 1
ATOM 1556 C C . ARG A 1 197 ? -37.517 0.937 63.889 1.00 57.00 197 ARG A C 1
ATOM 1558 O O . ARG A 1 197 ? -37.993 2.024 64.199 1.00 57.00 197 ARG A O 1
ATOM 1565 N N . GLU A 1 198 ? -36.852 0.184 64.758 1.00 60.81 198 GLU A N 1
ATOM 1566 C CA . GLU A 1 198 ? -36.686 0.539 66.170 1.00 60.81 198 GLU A CA 1
ATOM 1567 C C . GLU A 1 198 ? -35.534 1.533 66.420 1.00 60.81 198 GLU A C 1
ATOM 1569 O O . GLU A 1 198 ? -35.444 2.100 67.507 1.00 60.81 198 GLU A O 1
ATOM 1574 N N . ASN A 1 199 ? -34.678 1.817 65.423 1.00 66.94 199 ASN A N 1
ATOM 1575 C CA . ASN A 1 199 ? -33.607 2.810 65.560 1.00 66.94 199 ASN A CA 1
ATOM 1576 C C . ASN A 1 199 ? -33.461 3.712 64.310 1.00 66.94 199 ASN A C 1
ATOM 1578 O O . ASN A 1 199 ? -32.802 3.324 63.337 1.00 66.94 199 ASN A O 1
ATOM 1582 N N . PRO A 1 200 ? -33.983 4.956 64.336 1.00 69.19 200 PRO A N 1
ATOM 1583 C CA . PRO A 1 200 ? -33.980 5.858 63.178 1.00 69.19 200 PRO A CA 1
ATOM 1584 C C . PRO A 1 200 ? -32.576 6.261 62.687 1.00 69.19 200 PRO A C 1
ATOM 1586 O O . PRO A 1 200 ? -32.419 6.702 61.546 1.00 69.19 200 PRO A O 1
ATOM 1589 N N . ASN A 1 201 ? -31.527 6.095 63.505 1.00 70.75 201 ASN A N 1
ATOM 1590 C CA . ASN A 1 201 ? -30.145 6.307 63.062 1.00 70.75 201 ASN A CA 1
ATOM 1591 C C . ASN A 1 201 ? -29.613 5.156 62.193 1.00 70.75 201 ASN A C 1
ATOM 1593 O O . ASN A 1 201 ? -28.772 5.396 61.326 1.00 70.75 201 ASN A O 1
ATOM 1597 N N . ILE A 1 202 ? -30.086 3.924 62.403 1.00 75.75 202 ILE A N 1
ATOM 1598 C CA . ILE A 1 202 ? -29.666 2.749 61.627 1.00 75.75 202 ILE A CA 1
ATOM 1599 C C . ILE A 1 202 ? -30.320 2.782 60.243 1.00 75.75 202 ILE A C 1
ATOM 1601 O O . ILE A 1 202 ? -29.624 2.630 59.240 1.00 75.75 202 ILE A O 1
ATOM 1605 N N . GLU A 1 203 ? -31.614 3.100 60.176 1.00 74.94 203 GLU A N 1
ATOM 1606 C CA . GLU A 1 203 ? -32.344 3.274 58.914 1.00 74.94 203 GLU A CA 1
ATOM 1607 C C . GLU A 1 203 ? -31.693 4.341 58.018 1.00 74.94 203 GLU A C 1
ATOM 1609 O O . GLU A 1 203 ? -31.416 4.095 56.842 1.00 74.94 203 GLU A O 1
ATOM 1614 N N . LYS A 1 204 ? -31.343 5.509 58.581 1.00 74.81 204 LYS A N 1
ATOM 1615 C CA . LYS A 1 204 ? -30.626 6.558 57.835 1.00 74.81 204 LYS A CA 1
ATOM 1616 C C . LYS A 1 204 ? -29.286 6.072 57.280 1.00 74.81 204 LYS A C 1
ATOM 1618 O O . LYS A 1 204 ? -28.960 6.393 56.139 1.00 74.81 204 LYS A O 1
ATOM 1623 N N . ARG A 1 205 ? -28.506 5.312 58.058 1.00 75.62 205 ARG A N 1
ATOM 1624 C CA . ARG A 1 205 ? -27.201 4.785 57.617 1.00 75.62 205 ARG A CA 1
ATOM 1625 C C . ARG A 1 205 ? -27.354 3.771 56.483 1.00 75.62 205 ARG A C 1
ATOM 1627 O O . ARG A 1 205 ? -26.639 3.890 55.492 1.00 75.62 205 ARG A O 1
ATOM 1634 N N . PHE A 1 206 ? -28.309 2.847 56.577 1.00 81.31 206 PHE A N 1
ATOM 1635 C CA . PHE A 1 206 ? -28.605 1.900 55.496 1.00 81.31 206 PHE A CA 1
ATOM 1636 C C . PHE A 1 206 ? -29.041 2.604 54.213 1.00 81.31 206 PHE A C 1
ATOM 1638 O O . PHE A 1 206 ? -28.531 2.294 53.139 1.00 81.31 206 PHE A O 1
ATOM 1645 N N . ASN A 1 207 ? -29.903 3.612 54.327 1.00 79.31 207 ASN A N 1
ATOM 1646 C CA . ASN A 1 207 ? -30.372 4.387 53.181 1.00 79.31 207 ASN A CA 1
ATOM 1647 C C . ASN A 1 207 ? -29.223 5.171 52.507 1.00 79.31 207 ASN A C 1
ATOM 1649 O O . ASN A 1 207 ? -29.144 5.250 51.281 1.00 79.31 207 ASN A O 1
ATOM 1653 N N . ILE A 1 208 ? -28.264 5.693 53.286 1.00 80.12 208 ILE A N 1
ATOM 1654 C CA . ILE A 1 208 ? -27.046 6.315 52.739 1.00 80.12 208 ILE A CA 1
ATOM 1655 C C . ILE A 1 208 ? -26.202 5.289 51.973 1.00 80.12 208 ILE A C 1
ATOM 1657 O O . ILE A 1 208 ? -25.815 5.567 50.838 1.00 80.12 208 ILE A O 1
ATOM 1661 N N . ILE A 1 209 ? -25.937 4.113 52.551 1.00 84.00 209 ILE A N 1
ATOM 1662 C CA . ILE A 1 209 ? -25.141 3.058 51.897 1.00 84.00 209 ILE A CA 1
ATOM 1663 C C . ILE A 1 209 ? -25.823 2.603 50.604 1.00 84.00 209 ILE A C 1
ATOM 1665 O O . ILE A 1 209 ? -25.169 2.500 49.566 1.00 84.00 209 ILE A O 1
ATOM 1669 N N . GLN A 1 210 ? -27.142 2.413 50.637 1.00 84.56 210 GLN A N 1
ATOM 1670 C CA . GLN A 1 210 ? -27.932 2.054 49.465 1.00 84.56 210 GLN A CA 1
ATOM 1671 C C . GLN A 1 210 ? -27.798 3.095 48.353 1.00 84.56 210 GLN A C 1
ATOM 1673 O O . GLN A 1 210 ? -27.509 2.743 47.211 1.00 84.56 210 GLN A O 1
ATOM 1678 N N . LYS A 1 211 ? -27.948 4.385 48.682 1.00 82.56 211 LYS A N 1
ATOM 1679 C CA . LYS A 1 211 ? -27.781 5.477 47.714 1.00 82.56 211 LYS A CA 1
ATOM 1680 C C . LYS A 1 211 ? -26.378 5.520 47.115 1.00 82.56 211 LYS A C 1
ATOM 1682 O O . LYS A 1 211 ? -26.255 5.791 45.923 1.00 82.56 211 LYS A O 1
ATOM 1687 N N . GLN A 1 212 ? -25.331 5.261 47.904 1.00 83.62 212 GLN A N 1
ATOM 1688 C CA . GLN A 1 212 ? -23.961 5.219 47.378 1.00 83.62 212 GLN A CA 1
ATOM 1689 C C . GLN A 1 212 ? -23.747 4.025 46.448 1.00 83.62 212 GLN A C 1
ATOM 1691 O O . GLN A 1 212 ? -23.169 4.196 45.378 1.00 83.62 212 GLN A O 1
ATOM 1696 N N . CYS A 1 213 ? -24.289 2.854 46.788 1.00 86.75 213 CYS A N 1
ATOM 1697 C CA . CYS A 1 213 ? -24.246 1.701 45.895 1.00 86.75 213 CYS A CA 1
ATOM 1698 C C . CYS A 1 213 ? -25.001 1.999 44.594 1.00 86.75 213 CYS A C 1
ATOM 1700 O O . CYS A 1 213 ? -24.454 1.823 43.517 1.00 86.75 213 CYS A O 1
ATOM 1702 N N . LEU A 1 214 ? -26.216 2.551 44.656 1.00 84.25 214 LEU A N 1
ATOM 1703 C CA . LEU A 1 214 ? -26.977 2.915 43.453 1.00 84.25 214 LEU A CA 1
ATOM 1704 C C . LEU A 1 214 ? -26.217 3.895 42.547 1.00 84.25 214 LEU A C 1
ATOM 1706 O O . LEU A 1 214 ? -26.174 3.696 41.334 1.00 84.25 214 LEU A O 1
ATOM 1710 N N . ARG A 1 215 ? -25.560 4.904 43.131 1.00 80.94 215 ARG A N 1
ATOM 1711 C CA . ARG A 1 215 ? -24.692 5.827 42.385 1.00 80.94 215 ARG A CA 1
ATOM 1712 C C . ARG A 1 215 ? -23.527 5.115 41.707 1.00 80.94 215 ARG A C 1
ATOM 1714 O O . ARG A 1 215 ? -23.243 5.392 40.548 1.00 80.94 215 ARG A O 1
ATOM 1721 N N . MET A 1 216 ? -22.871 4.187 42.399 1.00 84.94 216 MET A N 1
ATOM 1722 C CA . MET A 1 216 ? -21.791 3.392 41.812 1.00 84.94 216 MET A CA 1
ATOM 1723 C C . MET A 1 216 ? -22.293 2.513 40.650 1.00 84.94 216 MET A C 1
ATOM 1725 O O . MET A 1 216 ? -21.628 2.469 39.616 1.00 84.94 216 MET A O 1
ATOM 1729 N N . ALA A 1 217 ? -23.484 1.901 40.747 1.00 84.44 217 ALA A N 1
ATOM 1730 C CA . ALA A 1 217 ? -24.090 1.145 39.635 1.00 84.44 217 ALA A CA 1
ATOM 1731 C C . ALA A 1 217 ? -24.292 2.022 38.405 1.00 84.44 217 ALA A C 1
ATOM 1733 O O . ALA A 1 217 ? -24.074 1.578 37.278 1.00 84.44 217 ALA A O 1
ATOM 1734 N N . GLU A 1 218 ? -24.756 3.249 38.620 1.00 83.50 218 GLU A N 1
ATOM 1735 C CA . GLU A 1 218 ? -25.018 4.188 37.543 1.00 83.50 218 GLU A CA 1
ATOM 1736 C C . GLU A 1 218 ? -23.722 4.610 36.842 1.00 83.50 218 GLU A C 1
ATOM 1738 O O . GLU A 1 218 ? -23.659 4.547 35.614 1.00 83.50 218 GLU A O 1
ATOM 1743 N N . THR A 1 219 ? -22.662 4.923 37.595 1.00 82.19 219 THR A N 1
ATOM 1744 C CA . THR A 1 219 ? -21.330 5.213 37.036 1.00 82.19 219 THR A CA 1
ATOM 1745 C C . THR A 1 219 ? -20.788 4.033 36.224 1.00 82.19 219 THR A C 1
ATOM 1747 O O . THR A 1 219 ? -20.310 4.210 35.105 1.00 82.19 219 THR A O 1
ATOM 1750 N N . ILE A 1 220 ? -20.924 2.809 36.740 1.00 83.88 220 ILE A N 1
ATOM 1751 C CA . ILE A 1 220 ? -20.521 1.577 36.044 1.00 83.88 220 ILE A CA 1
ATOM 1752 C C . ILE A 1 220 ? -21.317 1.395 34.740 1.00 83.88 220 ILE A C 1
ATOM 1754 O O . ILE A 1 220 ? -20.757 1.074 33.694 1.00 83.88 220 ILE A O 1
ATOM 1758 N N . LYS A 1 221 ? -22.629 1.655 34.762 1.00 80.38 221 LYS A N 1
ATOM 1759 C CA . LYS A 1 221 ? -23.493 1.596 33.571 1.00 80.38 221 LYS A CA 1
ATOM 1760 C C . LYS A 1 221 ? -23.118 2.651 32.523 1.00 80.38 221 LYS A C 1
ATOM 1762 O O . LYS A 1 221 ? -23.271 2.410 31.328 1.00 80.38 221 LYS A O 1
ATOM 1767 N N . GLN A 1 222 ? -22.644 3.822 32.948 1.00 80.25 222 GLN A N 1
ATOM 1768 C CA . GLN A 1 222 ? -22.116 4.842 32.039 1.00 80.25 222 GLN A CA 1
ATOM 1769 C C . GLN A 1 222 ? -20.790 4.402 31.402 1.00 80.25 222 GLN A C 1
ATOM 1771 O O . GLN A 1 222 ? -20.623 4.588 30.196 1.00 80.25 222 GLN A O 1
ATOM 1776 N N . MET A 1 223 ? -19.893 3.764 32.166 1.00 80.00 223 MET A N 1
ATOM 1777 C CA . MET A 1 223 ? -18.666 3.156 31.632 1.00 80.00 223 MET A CA 1
ATOM 1778 C C . MET A 1 223 ? -18.969 2.108 30.552 1.00 80.00 223 MET A C 1
ATOM 1780 O O . MET A 1 223 ? -18.381 2.173 29.478 1.00 80.00 223 MET A O 1
ATOM 1784 N N . GLU A 1 224 ? -19.938 1.215 30.762 1.00 78.50 224 GLU A N 1
ATOM 1785 C CA . GLU A 1 224 ? -20.322 0.218 29.747 1.00 78.50 224 GLU A CA 1
ATOM 1786 C C . GLU A 1 224 ? -20.836 0.831 28.442 1.00 78.50 224 GLU A C 1
ATOM 1788 O O . GLU A 1 224 ? -20.464 0.382 27.362 1.00 78.50 224 GLU A O 1
ATOM 1793 N N . LYS A 1 225 ? -21.655 1.888 28.512 1.00 79.69 225 LYS A N 1
ATOM 1794 C CA . LYS A 1 225 ? -22.127 2.579 27.300 1.00 79.69 225 LYS A CA 1
ATOM 1795 C C . LYS A 1 225 ? -20.978 3.205 26.509 1.00 79.69 225 LYS A C 1
ATOM 1797 O O . LYS A 1 225 ? -21.027 3.232 25.281 1.00 79.69 225 L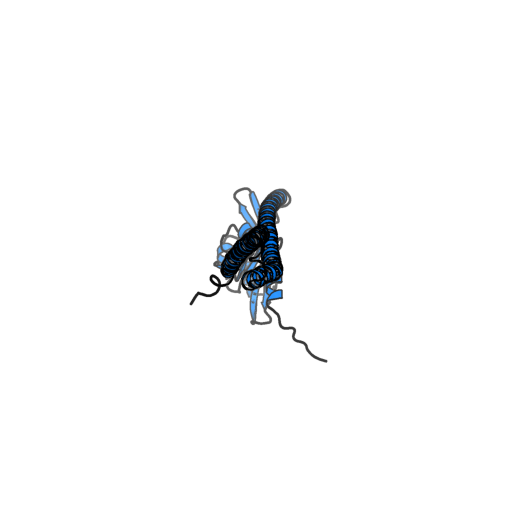YS A O 1
ATOM 1802 N N . LEU A 1 226 ? -19.960 3.719 27.202 1.00 75.06 226 LEU A N 1
ATOM 1803 C CA . LEU A 1 226 ? -18.758 4.263 26.568 1.00 75.06 226 LEU A CA 1
ATOM 1804 C C . LEU A 1 226 ? -17.933 3.165 25.892 1.00 75.06 226 LEU A C 1
ATOM 1806 O O . LEU A 1 226 ? -17.432 3.390 24.790 1.00 75.06 226 LEU A O 1
ATOM 1810 N N . VAL A 1 227 ? -17.829 1.992 26.525 1.00 75.25 227 VAL A N 1
ATOM 1811 C CA . VAL A 1 227 ? -17.204 0.797 25.943 1.00 75.25 227 VAL A CA 1
ATOM 1812 C C . VAL A 1 227 ? -17.958 0.391 24.671 1.00 75.25 227 VAL A C 1
ATOM 1814 O O . VAL A 1 227 ? -17.363 0.373 23.600 1.00 75.25 227 VAL A O 1
ATOM 1817 N N . GLU A 1 228 ? -19.277 0.189 24.743 1.00 68.94 228 GLU A N 1
ATOM 1818 C CA . GLU A 1 228 ? -20.095 -0.256 23.605 1.00 68.94 228 GLU A CA 1
ATOM 1819 C C . GLU A 1 228 ? -20.061 0.724 22.418 1.00 68.94 228 GLU A C 1
ATOM 1821 O O . GLU A 1 228 ? -19.899 0.310 21.267 1.00 68.94 228 GLU A O 1
ATOM 1826 N N . TYR A 1 229 ? -20.180 2.031 22.680 1.00 67.31 229 TYR A N 1
ATOM 1827 C CA . TYR A 1 229 ? -20.128 3.059 21.638 1.00 67.31 229 TYR A CA 1
ATOM 1828 C C . TYR A 1 229 ? -18.780 3.060 20.908 1.00 67.31 229 TYR A C 1
ATOM 1830 O O . TYR A 1 229 ? -18.744 3.087 19.676 1.00 67.31 229 TYR A O 1
ATOM 1838 N N . LYS A 1 230 ? -17.667 2.987 21.653 1.00 65.19 230 LYS A N 1
ATOM 1839 C CA . LYS A 1 230 ? -16.329 2.988 21.051 1.00 65.19 230 LYS A CA 1
ATOM 1840 C C . LYS A 1 230 ? -16.007 1.687 20.321 1.00 65.19 230 LYS A C 1
ATOM 1842 O O . LYS A 1 230 ? -15.395 1.752 19.259 1.00 65.19 230 LYS A O 1
ATOM 1847 N N . THR A 1 231 ? -16.467 0.538 20.817 1.00 61.38 231 THR A N 1
ATOM 1848 C CA . THR A 1 231 ? -16.321 -0.741 20.109 1.00 61.38 231 THR A CA 1
ATOM 1849 C C . THR A 1 231 ? -17.079 -0.726 18.778 1.00 61.38 231 THR A C 1
ATOM 1851 O O . THR A 1 231 ? -16.527 -1.135 17.761 1.00 61.38 231 THR A O 1
ATOM 1854 N N . ARG A 1 232 ? -18.307 -0.185 18.733 1.00 61.81 232 ARG A N 1
ATOM 1855 C CA . ARG A 1 232 ? -19.079 -0.077 17.479 1.00 61.81 232 ARG A CA 1
ATOM 1856 C C . ARG A 1 232 ? -18.450 0.878 16.467 1.00 61.81 232 ARG A C 1
ATOM 1858 O O . ARG A 1 232 ? -18.474 0.573 15.281 1.00 61.81 232 ARG A O 1
ATOM 1865 N N . GLN A 1 233 ? -17.911 2.014 16.915 1.00 54.91 233 GLN A N 1
ATOM 1866 C CA . GLN A 1 233 ? -17.214 2.949 16.028 1.00 54.91 233 GLN A CA 1
ATOM 1867 C C . GLN A 1 233 ? -15.969 2.298 15.412 1.00 54.91 233 GLN A C 1
ATOM 1869 O O . GLN A 1 233 ? -15.788 2.384 14.205 1.00 54.91 233 GLN A O 1
ATOM 1874 N N . TYR A 1 234 ? -15.190 1.554 16.204 1.00 56.94 234 TYR A N 1
ATOM 1875 C CA . TYR A 1 234 ? -14.005 0.858 15.704 1.00 56.94 234 TYR A CA 1
ATOM 1876 C C . TYR A 1 234 ? -14.338 -0.231 14.680 1.00 56.94 234 TYR A C 1
ATOM 1878 O O . TYR A 1 234 ? -13.698 -0.284 13.637 1.00 56.94 234 TYR A O 1
ATOM 1886 N N . VAL A 1 235 ? -15.372 -1.050 14.924 1.00 57.19 235 VAL A N 1
ATOM 1887 C CA . VAL A 1 235 ? -15.848 -2.052 13.945 1.00 57.19 235 VAL A CA 1
ATOM 1888 C C . VAL A 1 235 ? -16.314 -1.381 12.650 1.00 57.19 235 VAL A C 1
ATOM 1890 O O . VAL A 1 235 ? -16.112 -1.931 11.578 1.00 57.19 235 VAL A O 1
ATOM 1893 N N . LYS A 1 236 ? -16.904 -0.181 12.726 1.00 54.66 236 LYS A N 1
ATOM 1894 C CA . LYS A 1 236 ? -17.322 0.584 11.543 1.00 54.66 236 LYS A CA 1
ATOM 1895 C C . LYS A 1 236 ? -16.137 1.154 10.764 1.00 54.66 236 LYS A C 1
ATOM 1897 O O . LYS A 1 236 ? -16.142 1.066 9.545 1.00 54.66 236 LYS A O 1
ATOM 1902 N N . ASP A 1 237 ? -15.136 1.685 11.460 1.00 53.75 237 ASP A N 1
ATOM 1903 C CA . ASP A 1 237 ? -13.919 2.225 10.843 1.00 53.75 237 ASP A CA 1
ATOM 1904 C C . ASP A 1 237 ? -13.028 1.104 10.264 1.00 53.75 237 ASP A C 1
ATOM 1906 O O . ASP A 1 237 ? -12.341 1.317 9.270 1.00 53.75 237 ASP A O 1
ATOM 1910 N N . SER A 1 238 ? -13.093 -0.114 10.819 1.00 51.28 238 SER A N 1
ATOM 1911 C CA . SER A 1 238 ? -12.424 -1.306 10.267 1.00 51.28 238 SER A CA 1
ATOM 1912 C C . SER A 1 238 ? -13.230 -2.036 9.181 1.00 51.28 238 SER A C 1
ATOM 1914 O O . SER A 1 238 ? -12.638 -2.784 8.412 1.00 51.28 238 SER A O 1
ATOM 1916 N N . LEU A 1 239 ? -14.536 -1.768 9.032 1.00 43.47 239 LEU A N 1
ATOM 1917 C CA . LEU A 1 239 ? -15.355 -2.271 7.915 1.00 43.47 239 LEU A CA 1
ATOM 1918 C C . LEU A 1 239 ? -15.252 -1.430 6.628 1.00 43.47 239 LEU A C 1
ATOM 1920 O O . LEU A 1 239 ? -15.917 -1.757 5.653 1.00 43.47 239 LEU A O 1
ATOM 1924 N N . ILE A 1 240 ? -14.479 -0.337 6.623 1.00 44.81 240 ILE A N 1
ATOM 1925 C CA . ILE A 1 240 ? -14.357 0.575 5.467 1.00 44.81 240 ILE A CA 1
ATOM 1926 C C . ILE A 1 240 ? -12.989 0.445 4.768 1.00 44.81 240 ILE A C 1
ATOM 1928 O O . ILE A 1 240 ? -12.813 0.953 3.667 1.00 44.81 240 ILE A O 1
ATOM 1932 N N . ILE A 1 241 ? -12.028 -0.283 5.349 1.00 43.59 241 ILE A N 1
ATOM 1933 C CA . ILE A 1 241 ? -10.738 -0.564 4.687 1.00 43.59 241 ILE A CA 1
ATOM 1934 C C . ILE A 1 241 ? -10.795 -1.860 3.856 1.00 43.59 241 ILE A C 1
ATOM 1936 O O . ILE A 1 241 ? -9.872 -2.142 3.099 1.00 43.59 241 ILE A O 1
ATOM 1940 N N . ASP A 1 242 ? -11.898 -2.610 3.906 1.00 50.25 242 ASP A N 1
ATOM 1941 C CA . ASP A 1 242 ? -12.061 -3.809 3.088 1.00 50.25 242 ASP A CA 1
ATOM 1942 C C . ASP A 1 242 ? -13.429 -3.822 2.391 1.00 50.25 242 ASP A C 1
ATOM 1944 O O . ASP A 1 242 ? -14.469 -3.697 3.032 1.00 50.25 242 ASP A O 1
ATOM 1948 N N . LEU A 1 243 ? -13.389 -4.002 1.067 1.00 46.78 243 LEU A N 1
ATOM 1949 C CA . LEU A 1 243 ? -14.498 -4.034 0.103 1.00 46.78 243 LEU A CA 1
ATOM 1950 C C . LEU A 1 243 ? -15.192 -2.696 -0.246 1.00 46.78 243 LEU A C 1
ATOM 1952 O O . LEU A 1 243 ? -16.315 -2.465 0.184 1.00 46.78 243 LEU A O 1
ATOM 1956 N N . GLU A 1 244 ? -14.594 -1.893 -1.144 1.00 41.66 244 GLU A N 1
ATOM 1957 C CA . GLU A 1 244 ? -15.270 -1.391 -2.374 1.00 41.66 244 GLU A CA 1
ATOM 1958 C C . GLU A 1 244 ? -14.367 -0.559 -3.331 1.00 41.66 244 GLU A C 1
ATOM 1960 O O . GLU A 1 244 ? -14.785 0.465 -3.855 1.00 41.66 244 GLU A O 1
ATOM 1965 N N . GLU A 1 245 ? -13.144 -1.007 -3.668 1.00 43.47 245 GLU A N 1
ATOM 1966 C CA . GLU A 1 245 ? -12.467 -0.500 -4.895 1.00 43.47 245 GLU A CA 1
ATOM 1967 C C . GLU A 1 245 ? -11.814 -1.566 -5.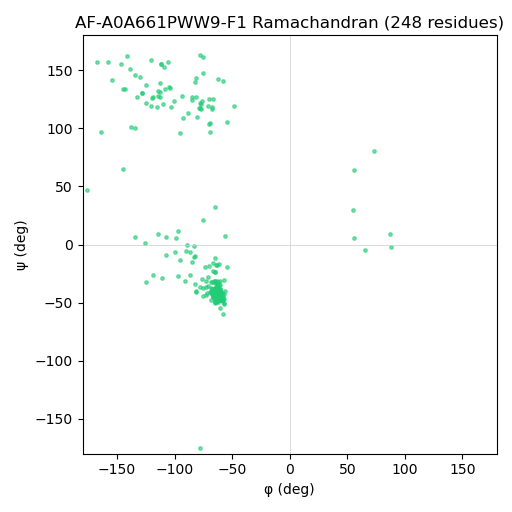801 1.00 43.47 245 GLU A C 1
ATOM 1969 O O . GLU A 1 245 ? -11.204 -1.229 -6.809 1.00 43.47 245 GLU A O 1
ATOM 1974 N N . SER A 1 246 ? -11.983 -2.871 -5.539 1.00 41.06 246 SER A N 1
ATOM 1975 C CA . SER A 1 246 ? -11.461 -3.938 -6.431 1.00 41.06 246 SER A CA 1
ATOM 1976 C C . SER A 1 246 ? -12.523 -4.800 -7.120 1.00 41.06 246 SER A C 1
ATOM 1978 O O . SER A 1 246 ? -12.193 -5.786 -7.771 1.00 41.06 246 SER A O 1
ATOM 1980 N N . SER A 1 247 ? -13.807 -4.446 -7.038 1.00 44.25 247 SER A N 1
ATOM 1981 C CA . SER A 1 247 ? -14.859 -5.232 -7.692 1.00 44.25 247 SER A CA 1
ATOM 1982 C C . SER A 1 247 ? -15.987 -4.358 -8.230 1.00 44.25 247 SER A C 1
ATOM 1984 O O . SER A 1 247 ? -17.129 -4.470 -7.795 1.00 44.25 247 SER A O 1
ATOM 1986 N N . GLN A 1 248 ? -15.678 -3.520 -9.220 1.00 44.03 248 GLN A N 1
ATOM 1987 C CA . GLN A 1 248 ? -16.628 -3.192 -10.286 1.00 44.03 248 GLN A CA 1
ATOM 1988 C C . GLN A 1 248 ? -15.907 -2.547 -11.478 1.00 44.03 248 GLN A C 1
ATOM 1990 O O . GLN A 1 248 ? -15.708 -1.340 -11.542 1.00 44.03 248 GLN A O 1
ATOM 1995 N N . LYS A 1 249 ? -15.586 -3.364 -12.482 1.00 34.34 249 LYS A N 1
ATOM 1996 C CA . LYS A 1 249 ? -15.819 -2.972 -13.873 1.00 34.34 249 LYS A CA 1
ATOM 1997 C C . LYS A 1 249 ? -16.464 -4.147 -14.593 1.00 34.34 249 LYS A C 1
ATOM 1999 O O . LYS A 1 249 ? -15.818 -5.141 -14.911 1.00 34.34 249 LYS A O 1
ATOM 2004 N N . LYS A 1 250 ? -17.780 -4.022 -14.730 1.00 36.22 250 LYS A N 1
ATOM 2005 C CA . LYS A 1 250 ? -18.528 -4.612 -15.833 1.00 36.22 250 LYS A CA 1
ATOM 2006 C C . LYS A 1 250 ? -18.247 -3.801 -17.092 1.00 36.22 250 LYS A C 1
ATOM 2008 O O . LYS A 1 250 ? -18.017 -2.579 -16.935 1.00 36.22 250 LYS A O 1
#

Mean predicted aligned error: 19.12 Å

Sequence (250 aa):
MNSTVTENGPENASFDLTILKHAPYGIIACDLSGEIIFANQLAAFMLHEKNLEEKNLLQIIKDIPDFKKGWNKLQTEFHDQFTMPFSIAQDVANANLSLRVTRFENSSDQRCNTLVFIEDLSSNETLDVADRLYTDSLEILMQEKSRELELIQEQLILSEKKAAMIETAGAVAHELRQPMTTIIGTIDLLNTKHTIRENPNIEKRFNIIQKQCLRMAETIKQMEKLVEYKTRQYVKDSLIIDLEESSQKK

Radius of gyration: 37.27 Å; Cα contacts (8 Å, |Δi|>4): 232; chains: 1; bounding box: 72×60×108 Å

Solvent-accessible surface area (backbone atoms only — not comparable to full-atom values): 14210 Å² total; per-residue (Å²): 134,84,86,76,83,76,80,87,53,74,66,59,59,54,51,54,52,50,52,54,54,69,44,100,42,15,36,36,34,22,44,83,87,25,47,27,75,39,59,22,65,53,29,30,60,76,67,75,39,82,69,53,53,84,37,44,50,63,69,75,47,59,84,47,83,64,46,72,59,53,52,51,41,50,74,74,44,100,46,56,59,53,74,46,76,48,75,47,86,47,102,88,49,76,43,35,32,30,41,36,39,34,59,46,73,41,92,86,72,79,47,54,35,33,40,34,40,40,41,81,66,60,83,80,60,61,56,63,50,50,53,46,53,52,50,54,52,48,50,53,50,49,51,52,50,49,52,51,50,50,54,51,50,52,52,49,54,54,47,51,55,51,50,53,51,36,53,50,50,43,52,52,33,56,62,55,43,54,62,43,52,52,50,40,52,50,50,52,52,49,70,69,44,77,82,47,78,88,38,75,70,57,48,53,50,53,52,51,53,41,51,52,41,53,52,51,50,51,54,36,54,50,52,43,52,53,33,54,53,52,53,53,51,49,56,53,64,61,55,69,81,56,90,87,87,88,83,84,83,130

pLDDT: mean 70.74, s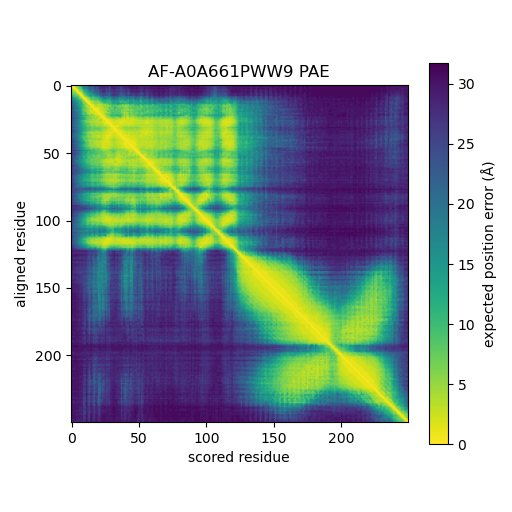td 14.52, range [27.23, 91.81]

Secondary structure (DSSP, 8-state):
---------HHHHHHHHHHHHH-SSEEEEE-TT-BEEEE-HHHHHHTT-S-GGGSBHHHHTTTSTTHHHHHHHHHHSS--EEEEEEEEE-SSSEEEEEEEEEEEE-TTT--EEEEEEEEE---SSHHHHHHHHHHHHHHHHHHHHHHHHHHHHHHHHHHHHHHHHHHHHHHHHHHHHHHHHHHHHHHHHHHHSGGGTT-HHHHHHHHHHHHHHHHHHHHHHHHHHHHHHHHHHHHHHHTSSSSSSSS---